Protein AF-A0A976D031-F1 (afdb_monomer)

Nearest PDB structures (foldseek):
  8r7c-assembly2_F  TM=7.670E-01  e=1.505E-28  Homo sapiens
  8r7c-assembly1_B  TM=7.642E-01  e=1.026E-26  Homo sapiens
  8oma-assembly1_B  TM=6.902E-01  e=5.553E-26  Homo sapiens
  8omq-assembly1_B  TM=7.007E-01  e=1.372E-25  Homo sapiens
  8omo-assembly1_B  TM=6.993E-01  e=6.992E-25  Homo sapiens

pLDDT: mean 88.35, std 12.34, range [38.31, 98.56]

Sequence (344 aa):
MALNKGKVIRAGVDPELDEYRSMATDTKAILQDIQEREAKATGIHSLKISFNNVFGYYLEVTHAHKEKVPPTWIRKQTLTNAERYITPELKNFEEKILGAEEKTLALETRLYQALVEELQPFLQSLQTNAAALAQLDVLACFAELAFKNHYAPAEIHTGDALEIVAGRHPVIEKNLGPDKVYIDNDLFLDRDQQQVIILTGPNMSGKSALLRQTALITLMAHMGSFVPATKARIPLTDKIFTRVGANDNLSGGESTFMVEMNETASILNNLSEKSLVILDEIGRGTATFDGISIAWSMVEFLQQSTEKPKTLFATHYHELNALEDKLSGVRNYHITHQESDNKV

Solvent-accessible surface area (backbone atoms only — not comparable to full-atom values): 19354 Å² total; per-residue (Å²): 116,70,74,85,73,52,88,79,70,65,86,85,75,45,70,68,55,47,50,36,50,47,58,62,62,50,43,64,60,52,53,50,51,52,41,54,52,53,20,63,75,48,71,39,86,80,57,42,78,48,76,46,98,87,72,43,58,28,39,47,43,46,62,94,48,55,90,49,58,61,90,78,47,46,77,75,48,80,54,99,66,31,39,32,27,36,40,71,66,50,51,57,50,45,56,51,48,54,54,32,52,53,49,37,53,54,51,50,51,50,52,51,51,50,50,54,60,69,46,53,86,44,47,66,60,52,50,53,50,52,53,53,51,53,50,50,52,53,52,49,50,37,52,51,50,20,65,76,66,62,30,23,72,52,46,77,43,89,63,65,51,34,40,33,36,51,28,43,36,79,66,61,61,71,70,47,56,97,91,52,78,72,82,56,44,71,48,74,31,24,70,71,75,33,16,32,38,42,37,38,54,65,87,93,63,45,67,70,52,56,54,50,24,53,54,49,42,55,51,34,39,76,71,73,32,47,22,48,19,74,40,38,36,41,31,64,62,83,43,79,46,75,44,64,82,69,82,77,79,83,84,72,89,66,57,70,49,58,54,53,51,52,55,49,50,53,49,70,78,64,66,36,66,37,23,39,38,36,40,42,50,67,40,69,75,53,58,68,70,58,12,50,52,50,43,48,52,47,52,52,48,44,66,69,37,91,44,31,37,34,32,43,40,35,39,83,62,70,74,58,59,61,41,41,86,71,36,89,18,36,38,76,46,69,57,83,82,74,72,58,92,97,38,118

Secondary structure (DSSP, 8-state):
-GGGG---SPTTS-HHHHHHHHHHHHHHHHHHHHHHHHHHHHT-TT-EEEEETTTEEEEEEEGGGGGGS-TTSEEEEE-SSEEEEE-HHHHHHHHHHHHHHHHHHHHHHHHHHHHHHHHGGGHHHHHHHHHHHHHHHHHHHHHHHHHHHTPBPEEEESSS-EEEEEE--TTGGGSS-TT-----EEEEE-SSS-SEEEEE--TTSSHHHHHHHHHHHHHHHHTT--BSSSEEEEE--SEEEEE------TTSSS-HHHHHHHHHHHHHHT--TTEEEEEESTTTTS-HHHHHHHHHHHHHHHHHSSS--EEEEE-S-GGGGGGTTTSTTEEEEE-----BTTB-

Mean predicted aligned error: 10.07 Å

Structure (mmCIF, N/CA/C/O backbone):
data_AF-A0A976D031-F1
#
_entry.id   AF-A0A976D031-F1
#
loop_
_atom_site.group_PDB
_atom_site.id
_atom_site.type_symbol
_atom_site.label_atom_id
_atom_site.label_alt_id
_atom_site.label_comp_id
_atom_site.label_asym_id
_atom_site.label_entity_id
_atom_site.label_seq_id
_atom_site.pdbx_PDB_ins_code
_atom_site.Cartn_x
_atom_site.Cartn_y
_atom_site.Cartn_z
_atom_site.occupancy
_atom_site.B_iso_or_equiv
_atom_site.auth_seq_id
_atom_site.auth_comp_id
_atom_site.auth_asym_id
_atom_site.auth_atom_id
_atom_site.pdbx_PDB_model_num
ATOM 1 N N . MET A 1 1 ? 19.545 7.417 -22.770 1.00 45.81 1 MET A N 1
ATOM 2 C CA . MET A 1 1 ? 18.310 7.240 -23.567 1.00 45.81 1 MET A CA 1
ATOM 3 C C . MET A 1 1 ? 18.645 6.425 -24.809 1.00 45.81 1 MET A C 1
ATOM 5 O O . MET A 1 1 ? 19.733 6.611 -25.339 1.00 45.81 1 MET A O 1
ATOM 9 N N . ALA A 1 2 ? 17.783 5.486 -25.212 1.00 51.19 2 ALA A N 1
ATOM 10 C CA . ALA A 1 2 ? 18.072 4.445 -26.212 1.00 51.19 2 ALA A CA 1
ATOM 11 C C . ALA A 1 2 ? 18.566 4.964 -27.583 1.00 51.19 2 ALA A C 1
ATOM 13 O O . ALA A 1 2 ? 19.328 4.269 -28.243 1.00 51.19 2 ALA A O 1
ATOM 14 N N . LEU A 1 3 ? 18.231 6.206 -27.947 1.00 55.75 3 LEU A N 1
ATOM 15 C CA . LEU A 1 3 ? 18.669 6.880 -29.178 1.00 55.75 3 LEU A CA 1
ATOM 16 C C . LEU A 1 3 ? 20.196 6.965 -29.340 1.00 55.75 3 LEU A C 1
ATOM 18 O O . LEU A 1 3 ? 20.704 6.732 -30.429 1.00 55.75 3 LEU A O 1
ATOM 22 N N . ASN A 1 4 ? 20.950 7.189 -28.257 1.00 53.22 4 ASN A N 1
ATOM 23 C CA . ASN A 1 4 ? 22.415 7.317 -28.340 1.00 53.22 4 ASN A CA 1
ATOM 24 C C . ASN A 1 4 ? 23.133 5.986 -28.617 1.00 53.22 4 ASN A C 1
ATOM 26 O O . ASN A 1 4 ? 24.341 5.980 -28.831 1.00 53.22 4 ASN A O 1
ATOM 30 N N . LYS A 1 5 ? 22.419 4.853 -28.552 1.00 58.03 5 LYS A N 1
ATOM 31 C CA . LYS A 1 5 ? 22.968 3.523 -28.853 1.00 58.03 5 LYS A CA 1
ATOM 32 C C . LYS A 1 5 ? 22.607 3.039 -30.268 1.00 58.03 5 LYS A C 1
ATOM 34 O O . LYS A 1 5 ? 23.089 1.976 -30.657 1.00 58.03 5 LYS A O 1
ATOM 39 N N . GLY A 1 6 ? 21.806 3.811 -31.017 1.00 67.06 6 GLY A N 1
ATOM 40 C CA . GLY A 1 6 ? 21.292 3.458 -32.345 1.00 67.06 6 GLY A CA 1
ATOM 41 C C . GLY A 1 6 ? 20.379 2.223 -32.347 1.00 67.06 6 GLY A C 1
ATOM 42 O O . GLY A 1 6 ? 20.158 1.591 -31.312 1.00 67.06 6 GLY A O 1
ATOM 43 N N . LYS A 1 7 ? 19.861 1.859 -33.529 1.00 76.81 7 LYS A N 1
ATOM 44 C CA . LYS A 1 7 ? 19.020 0.658 -33.760 1.00 76.81 7 LYS A CA 1
ATOM 45 C C . LYS A 1 7 ? 17.684 0.664 -33.001 1.00 76.81 7 LYS A C 1
ATOM 47 O O . LYS A 1 7 ? 17.204 -0.378 -32.558 1.00 76.81 7 LYS A O 1
ATOM 52 N N . VAL A 1 8 ? 17.080 1.836 -32.864 1.00 86.25 8 VAL A N 1
ATOM 53 C CA . VAL A 1 8 ? 15.735 2.038 -32.314 1.00 86.25 8 VAL A CA 1
ATOM 54 C C . VAL A 1 8 ? 14.665 1.728 -33.365 1.00 86.25 8 VAL A C 1
ATOM 56 O O . VAL A 1 8 ? 13.650 1.113 -33.047 1.00 86.25 8 VAL A O 1
ATOM 59 N N . ILE A 1 9 ? 14.895 2.116 -34.623 1.00 90.06 9 ILE A N 1
ATOM 60 C CA . ILE A 1 9 ? 13.940 1.917 -35.720 1.00 90.06 9 ILE A CA 1
ATOM 61 C C . ILE A 1 9 ? 14.181 0.561 -36.385 1.00 90.06 9 ILE A C 1
ATOM 63 O O . ILE A 1 9 ? 15.312 0.222 -36.748 1.00 90.06 9 ILE A O 1
ATOM 67 N N . ARG A 1 10 ? 13.118 -0.231 -36.553 1.00 90.88 10 ARG A N 1
ATOM 68 C CA . ARG A 1 10 ? 13.172 -1.553 -37.196 1.00 90.88 10 ARG A CA 1
ATOM 69 C C . ARG A 1 10 ? 13.522 -1.428 -38.688 1.00 90.88 10 ARG A C 1
ATOM 71 O O . ARG A 1 10 ? 13.119 -0.468 -39.331 1.00 90.88 10 ARG A O 1
ATOM 78 N N . ALA A 1 11 ? 14.249 -2.405 -39.236 1.00 90.44 11 ALA A N 1
ATOM 79 C CA . ALA A 1 11 ? 14.498 -2.489 -40.679 1.00 90.44 11 ALA A CA 1
ATOM 80 C C . ALA A 1 11 ? 13.187 -2.628 -41.476 1.00 90.44 11 ALA A C 1
ATOM 82 O O . ALA A 1 11 ? 12.246 -3.279 -41.008 1.00 90.44 11 ALA A O 1
ATOM 83 N N . GLY A 1 12 ? 13.138 -2.036 -42.667 1.00 91.25 12 GLY A N 1
ATOM 84 C CA . GLY A 1 12 ? 11.970 -1.982 -43.548 1.00 91.25 12 GLY A CA 1
ATOM 85 C C . GLY A 1 12 ? 10.985 -0.847 -43.246 1.00 91.25 12 GLY A C 1
ATOM 86 O O . GLY A 1 12 ? 9.963 -0.753 -43.918 1.00 91.25 12 GLY A O 1
ATOM 87 N N . VAL A 1 13 ? 11.257 -0.007 -42.239 1.00 92.00 13 VAL A N 1
ATOM 88 C CA . VAL A 1 13 ? 10.425 1.168 -41.906 1.00 92.00 13 VAL A CA 1
ATOM 89 C C . VAL A 1 13 ? 10.754 2.357 -42.806 1.00 92.00 13 VAL A C 1
ATOM 91 O O . VAL A 1 13 ? 9.849 3.072 -43.223 1.00 92.00 13 VAL A O 1
ATOM 94 N N . ASP A 1 14 ? 12.035 2.558 -43.110 1.00 93.25 14 ASP A N 1
ATOM 95 C CA . ASP A 1 14 ? 12.511 3.648 -43.956 1.00 93.25 14 ASP A CA 1
ATOM 96 C C . ASP A 1 14 ? 13.627 3.122 -44.883 1.00 93.25 14 ASP A C 1
ATOM 98 O O . ASP A 1 14 ? 14.665 2.672 -44.384 1.00 93.25 14 ASP A O 1
ATOM 102 N N . PRO A 1 15 ? 13.425 3.135 -46.216 1.00 92.62 15 PRO A N 1
ATOM 103 C CA . PRO A 1 15 ? 14.402 2.608 -47.169 1.00 92.62 15 PRO A CA 1
ATOM 104 C C . PRO A 1 15 ? 15.750 3.338 -47.155 1.00 92.62 15 PRO A C 1
ATOM 106 O O . PRO A 1 15 ? 16.780 2.711 -47.392 1.00 92.62 15 PRO A O 1
ATOM 109 N N . GLU A 1 16 ? 15.757 4.645 -46.875 1.00 90.00 16 GLU A N 1
ATOM 110 C CA . GLU A 1 16 ? 16.982 5.452 -46.836 1.00 90.00 16 GLU A CA 1
ATOM 111 C C . GLU A 1 16 ? 17.818 5.091 -45.595 1.00 90.00 16 GLU A C 1
ATOM 113 O O . GLU A 1 16 ? 19.038 4.929 -45.670 1.00 90.00 16 GLU A O 1
ATOM 118 N N . LEU A 1 17 ? 17.160 4.871 -44.452 1.00 90.50 17 LEU A N 1
ATOM 119 C CA . LEU A 1 17 ? 17.811 4.382 -43.238 1.00 90.50 17 LEU A CA 1
ATOM 120 C C . LEU A 1 17 ? 18.416 2.987 -43.434 1.00 90.50 17 LEU A C 1
ATOM 122 O O . LEU A 1 17 ? 19.511 2.712 -42.935 1.00 90.50 17 LEU A O 1
ATOM 126 N N . ASP A 1 18 ? 17.713 2.105 -44.142 1.00 89.69 18 ASP A N 1
ATOM 127 C CA . ASP A 1 18 ? 18.203 0.761 -44.440 1.00 89.69 18 ASP A CA 1
ATOM 128 C C . ASP A 1 18 ? 19.428 0.791 -45.367 1.00 89.69 18 ASP A C 1
ATOM 130 O O . ASP A 1 18 ? 20.378 0.040 -45.132 1.00 89.69 18 ASP A O 1
ATOM 134 N N . GLU A 1 19 ? 19.461 1.697 -46.350 1.00 87.19 19 GLU A N 1
ATOM 135 C CA . GLU A 1 19 ? 20.619 1.905 -47.227 1.00 87.19 19 GLU A CA 1
ATOM 136 C C . GLU A 1 19 ? 21.849 2.395 -46.441 1.00 87.19 19 GLU A C 1
ATOM 138 O O . GLU A 1 19 ? 22.940 1.833 -46.561 1.00 87.19 19 GLU A O 1
ATOM 143 N N . TYR A 1 20 ? 21.699 3.393 -45.564 1.00 86.06 20 TYR A N 1
ATOM 144 C CA . TYR A 1 20 ? 22.828 3.843 -44.738 1.00 86.06 20 TYR A CA 1
ATOM 145 C C . TYR A 1 20 ? 23.324 2.746 -43.778 1.00 86.06 20 TYR A C 1
ATOM 147 O O . TYR A 1 20 ? 24.530 2.606 -43.553 1.00 86.06 20 TYR A O 1
ATOM 155 N N . ARG A 1 21 ? 22.421 1.904 -43.258 1.00 84.94 21 ARG A N 1
ATOM 156 C CA . ARG A 1 21 ? 22.781 0.757 -42.406 1.00 84.94 21 ARG A CA 1
ATOM 157 C C . ARG A 1 21 ? 23.476 -0.368 -43.173 1.00 84.94 21 ARG A C 1
ATOM 159 O O . ARG A 1 21 ? 24.364 -1.014 -42.605 1.00 84.94 21 ARG A O 1
ATOM 166 N N . SER A 1 22 ? 23.111 -0.616 -44.432 1.00 83.19 22 SER A N 1
ATOM 167 C CA . SER A 1 22 ? 23.816 -1.600 -45.260 1.00 83.19 22 SER A CA 1
ATOM 168 C C . SER A 1 22 ? 25.243 -1.136 -45.545 1.00 83.19 22 SER A C 1
ATOM 170 O O . SER A 1 22 ? 26.171 -1.915 -45.338 1.00 83.19 22 SER A O 1
ATOM 172 N N . MET A 1 23 ? 25.445 0.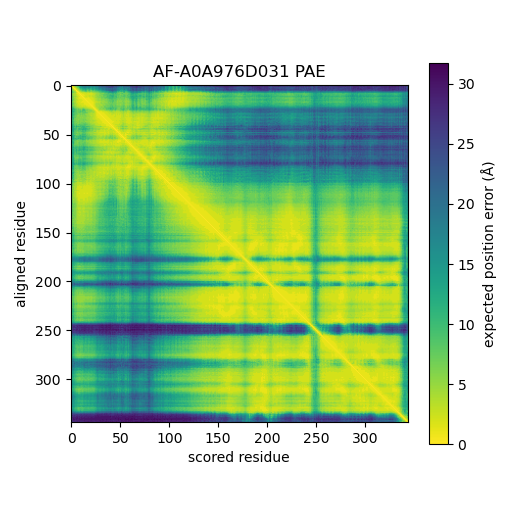155 -45.848 1.00 79.00 23 MET A N 1
ATOM 173 C CA . MET A 1 23 ? 26.789 0.730 -46.020 1.00 79.00 23 MET A CA 1
ATOM 174 C C . MET A 1 23 ? 27.678 0.518 -44.786 1.00 79.00 23 MET A C 1
ATOM 176 O O . MET A 1 23 ? 28.850 0.175 -44.926 1.00 79.00 23 MET A O 1
ATOM 180 N N . ALA A 1 24 ? 27.126 0.663 -43.576 1.00 73.31 24 ALA A N 1
ATOM 181 C CA . ALA A 1 24 ? 27.859 0.411 -42.335 1.00 73.31 24 ALA A CA 1
ATOM 182 C C . ALA A 1 24 ? 28.176 -1.083 -42.107 1.00 73.31 24 ALA A C 1
ATOM 184 O O . ALA A 1 24 ? 29.207 -1.415 -41.522 1.00 73.31 24 ALA A O 1
ATOM 185 N N . THR A 1 25 ? 27.313 -1.989 -42.576 1.00 72.38 25 THR A N 1
ATOM 186 C CA . THR A 1 25 ? 27.486 -3.447 -42.445 1.00 72.38 25 THR A CA 1
ATOM 187 C C . THR A 1 25 ? 28.535 -3.979 -43.427 1.00 72.38 25 THR A C 1
ATOM 189 O O . THR A 1 25 ? 29.375 -4.802 -43.051 1.00 72.38 25 THR A O 1
ATOM 192 N N . ASP A 1 26 ? 28.558 -3.436 -44.646 1.00 75.12 26 ASP A N 1
ATOM 193 C CA . ASP A 1 26 ? 29.537 -3.760 -45.690 1.00 75.12 26 ASP A CA 1
ATOM 194 C C . ASP A 1 26 ? 30.953 -3.267 -45.347 1.00 75.12 26 ASP A C 1
ATOM 196 O O . ASP A 1 26 ? 31.943 -3.753 -45.903 1.00 75.12 26 ASP A O 1
ATOM 200 N N . THR A 1 27 ? 31.080 -2.371 -44.359 1.00 79.06 27 THR A N 1
ATOM 201 C CA . THR A 1 27 ? 32.357 -1.818 -43.896 1.00 79.06 27 THR A CA 1
ATOM 202 C C . THR A 1 27 ? 33.398 -2.886 -43.590 1.00 79.06 27 THR A C 1
ATOM 204 O O . THR A 1 27 ? 34.549 -2.785 -44.008 1.00 79.06 27 THR A O 1
ATOM 207 N N . LYS A 1 28 ? 33.006 -3.943 -42.872 1.00 78.12 28 LYS A N 1
ATOM 208 C CA . LYS A 1 28 ? 33.945 -4.982 -42.436 1.00 78.12 28 LYS A CA 1
ATOM 209 C C . LYS A 1 28 ? 34.503 -5.787 -43.614 1.00 78.12 28 LYS A C 1
ATOM 211 O O . LYS A 1 28 ? 35.684 -6.126 -43.602 1.00 78.12 28 LYS A O 1
ATOM 216 N N . ALA A 1 29 ? 33.668 -6.071 -44.613 1.00 82.88 29 ALA A N 1
ATOM 217 C CA . ALA A 1 29 ? 34.077 -6.799 -45.811 1.00 82.88 29 ALA A CA 1
ATOM 218 C C . ALA A 1 29 ? 35.024 -5.953 -46.673 1.00 82.88 29 ALA A C 1
ATOM 220 O O . ALA A 1 29 ? 36.053 -6.448 -47.127 1.00 82.88 29 ALA A O 1
ATOM 221 N N . ILE A 1 30 ? 34.724 -4.660 -46.821 1.00 83.50 30 ILE A N 1
ATOM 222 C CA . ILE A 1 30 ? 35.552 -3.728 -47.594 1.00 83.50 30 ILE A CA 1
ATOM 223 C C . ILE A 1 30 ? 36.913 -3.506 -46.920 1.00 83.50 30 ILE A C 1
ATOM 225 O O . ILE A 1 30 ? 37.942 -3.544 -47.588 1.00 83.50 30 ILE A O 1
ATOM 229 N N . LEU A 1 31 ? 36.956 -3.337 -45.592 1.00 86.94 31 LEU A N 1
ATOM 230 C CA . LEU A 1 31 ? 38.225 -3.220 -44.863 1.00 86.94 31 LEU A CA 1
ATOM 231 C C . LEU A 1 31 ? 39.085 -4.478 -45.010 1.00 86.94 31 LEU A C 1
ATOM 233 O O . LEU A 1 31 ? 40.298 -4.372 -45.169 1.00 86.94 31 LEU A O 1
ATOM 237 N N . GLN A 1 32 ? 38.472 -5.662 -44.990 1.00 86.81 32 GLN A N 1
ATOM 238 C CA . GLN A 1 32 ? 39.198 -6.910 -45.198 1.00 86.81 32 GLN A CA 1
ATOM 239 C C . GLN A 1 32 ? 39.794 -6.994 -46.613 1.00 86.81 32 GLN A C 1
ATOM 241 O O . GLN A 1 32 ? 40.963 -7.347 -46.753 1.00 86.81 32 GLN A O 1
ATOM 246 N N . ASP A 1 33 ? 39.038 -6.614 -47.645 1.00 88.25 33 ASP A N 1
ATOM 247 C CA . ASP A 1 33 ? 39.530 -6.594 -49.029 1.00 88.25 33 ASP A CA 1
ATOM 248 C C . ASP A 1 33 ? 40.702 -5.609 -49.211 1.00 88.25 33 ASP A C 1
ATOM 250 O O . ASP A 1 33 ? 41.751 -5.968 -49.756 1.00 88.25 33 ASP A O 1
ATOM 254 N N . ILE A 1 34 ? 40.585 -4.398 -48.646 1.00 88.00 34 ILE A N 1
ATOM 255 C CA . ILE A 1 34 ? 41.670 -3.404 -48.639 1.00 88.00 34 ILE A CA 1
ATOM 256 C C . ILE A 1 34 ? 42.909 -3.973 -47.933 1.00 88.00 34 ILE A C 1
ATOM 258 O O . ILE A 1 34 ? 44.018 -3.877 -48.461 1.00 88.00 34 ILE A O 1
ATOM 262 N N . GLN A 1 35 ? 42.738 -4.604 -46.767 1.00 89.81 35 GLN A N 1
ATOM 263 C CA . GLN A 1 35 ? 43.839 -5.213 -46.019 1.00 89.81 35 GLN A CA 1
ATOM 264 C C . GLN A 1 35 ? 44.550 -6.294 -46.842 1.00 89.81 35 GLN A C 1
ATOM 266 O O . GLN A 1 35 ? 45.779 -6.305 -46.906 1.00 89.81 35 GLN A O 1
ATOM 271 N N . GLU A 1 36 ? 43.802 -7.203 -47.470 1.00 90.25 36 GLU A N 1
ATOM 272 C CA . GLU A 1 36 ? 44.364 -8.309 -48.248 1.00 90.25 36 GLU A CA 1
ATOM 273 C C . GLU A 1 36 ? 45.103 -7.821 -49.498 1.00 90.25 36 GLU A C 1
ATOM 275 O O . GLU A 1 36 ? 46.187 -8.323 -49.818 1.00 90.25 36 GLU A O 1
ATOM 280 N N . ARG A 1 37 ? 44.549 -6.827 -50.198 1.00 89.88 37 ARG A N 1
ATOM 281 C CA . ARG A 1 37 ? 45.169 -6.234 -51.386 1.00 89.88 37 ARG A CA 1
ATOM 282 C C . ARG A 1 37 ? 46.459 -5.494 -51.037 1.00 89.88 37 ARG A C 1
ATOM 284 O O . ARG A 1 37 ? 47.479 -5.728 -51.685 1.00 89.88 37 ARG A O 1
ATOM 291 N N . GLU A 1 38 ? 46.446 -4.665 -49.995 1.00 89.62 38 GLU A N 1
ATOM 292 C CA . GLU A 1 38 ? 47.634 -3.923 -49.553 1.00 89.62 38 GLU A CA 1
ATOM 293 C C . GLU A 1 38 ? 48.710 -4.862 -48.976 1.00 89.62 38 GLU A C 1
ATOM 295 O O . GLU A 1 38 ? 49.902 -4.681 -49.236 1.00 89.62 38 GLU A O 1
ATOM 300 N N . ALA A 1 39 ? 48.316 -5.931 -48.271 1.00 90.06 39 ALA A N 1
ATOM 301 C CA . ALA A 1 39 ? 49.241 -6.956 -47.783 1.00 90.06 39 ALA A CA 1
ATOM 302 C C . ALA A 1 39 ? 49.936 -7.705 -48.934 1.00 90.06 39 ALA A C 1
ATOM 304 O O . ALA A 1 39 ? 51.144 -7.951 -48.871 1.00 90.06 39 ALA A O 1
ATOM 305 N N . LYS A 1 40 ? 49.197 -8.039 -50.005 1.00 89.44 40 LYS A N 1
ATOM 306 C CA . LYS A 1 40 ? 49.751 -8.666 -51.218 1.00 89.44 40 LYS A CA 1
ATOM 307 C C . LYS A 1 40 ? 50.674 -7.716 -51.983 1.00 89.44 40 LYS A C 1
ATOM 309 O O . LYS A 1 40 ? 51.749 -8.140 -52.395 1.00 89.44 40 LYS A O 1
ATOM 314 N N . ALA A 1 41 ? 50.284 -6.451 -52.147 1.00 87.88 41 ALA A N 1
ATOM 315 C CA . ALA A 1 41 ? 51.054 -5.460 -52.901 1.00 87.88 41 ALA A CA 1
ATOM 316 C C . ALA A 1 41 ? 52.394 -5.106 -52.234 1.00 87.88 41 ALA A C 1
ATOM 318 O O . ALA A 1 41 ? 53.401 -4.927 -52.915 1.00 87.88 41 ALA A O 1
ATOM 319 N N . THR A 1 42 ? 52.420 -5.035 -50.901 1.00 87.25 42 THR A N 1
ATOM 320 C CA . THR A 1 42 ? 53.617 -4.669 -50.121 1.00 87.25 42 THR A CA 1
ATOM 321 C C . THR A 1 42 ? 54.449 -5.876 -49.671 1.00 87.25 42 THR A C 1
ATOM 323 O O . THR A 1 42 ? 55.586 -5.725 -49.217 1.00 87.25 42 THR A O 1
ATOM 326 N N . GLY A 1 43 ? 53.897 -7.091 -49.768 1.00 85.25 43 GLY A N 1
ATOM 327 C CA . GLY A 1 43 ? 54.506 -8.308 -49.223 1.00 85.25 43 GLY A CA 1
ATOM 328 C C . GLY A 1 43 ? 54.556 -8.325 -47.688 1.00 85.25 43 GLY A C 1
ATOM 329 O O . GLY A 1 43 ? 55.429 -8.977 -47.105 1.00 85.25 43 GLY A O 1
ATOM 330 N N . ILE A 1 44 ? 53.666 -7.575 -47.027 1.00 88.62 44 ILE A N 1
ATOM 331 C CA . ILE A 1 44 ? 53.550 -7.474 -45.567 1.00 88.62 44 ILE A CA 1
ATOM 332 C C . ILE A 1 44 ? 52.337 -8.295 -45.116 1.00 88.62 44 ILE A C 1
ATOM 334 O O . ILE A 1 44 ? 51.233 -7.783 -44.960 1.00 88.62 44 ILE A O 1
ATOM 338 N N . HIS A 1 45 ? 52.532 -9.591 -44.871 1.00 83.81 45 HIS A N 1
ATOM 339 C CA . HIS A 1 45 ? 51.442 -10.492 -44.458 1.00 83.81 45 HIS A CA 1
ATOM 340 C C . HIS A 1 45 ? 50.873 -10.194 -43.059 1.00 83.81 45 HIS A C 1
ATOM 342 O O . HIS A 1 45 ? 49.789 -10.657 -42.723 1.00 83.81 45 HIS A O 1
ATOM 348 N N . SER A 1 46 ? 51.598 -9.433 -42.235 1.00 84.88 46 SER A N 1
ATOM 349 C CA . SER A 1 46 ? 51.204 -9.048 -40.873 1.00 84.88 46 SER A CA 1
ATOM 350 C C . SER A 1 46 ? 50.402 -7.743 -40.801 1.00 84.88 46 SER A C 1
ATOM 352 O O . SER A 1 46 ? 50.097 -7.286 -39.698 1.00 84.88 46 SER A O 1
ATOM 354 N N . LEU A 1 47 ? 50.072 -7.141 -41.948 1.00 88.31 47 LEU A N 1
ATOM 355 C CA . LEU A 1 47 ? 49.375 -5.861 -42.041 1.00 88.31 47 LEU A CA 1
ATOM 356 C C . LEU A 1 47 ? 47.998 -5.936 -41.374 1.00 88.31 47 LEU A C 1
ATOM 358 O O . LEU A 1 47 ? 47.212 -6.840 -41.662 1.00 88.31 47 LEU A O 1
ATOM 362 N N . LYS A 1 48 ? 47.699 -4.973 -40.497 1.00 87.56 48 LYS A N 1
ATOM 363 C CA . LYS A 1 48 ? 46.403 -4.853 -39.817 1.00 87.56 48 LYS A CA 1
ATOM 364 C C . LYS A 1 48 ? 45.825 -3.464 -40.026 1.00 87.56 48 LYS A C 1
ATOM 366 O O . LYS A 1 48 ? 46.536 -2.473 -39.850 1.00 87.56 48 LYS A O 1
ATOM 371 N N . ILE A 1 49 ? 44.533 -3.414 -40.343 1.00 90.12 49 ILE A N 1
ATOM 372 C CA . ILE A 1 49 ? 43.746 -2.186 -40.256 1.00 90.12 49 ILE A CA 1
ATOM 373 C C . ILE A 1 49 ? 43.138 -2.115 -38.858 1.00 90.12 49 ILE A C 1
ATOM 375 O O . ILE A 1 49 ? 42.473 -3.050 -38.414 1.00 90.12 49 ILE A O 1
ATOM 379 N N . SER A 1 50 ? 43.366 -1.000 -38.178 1.00 88.62 50 SER A N 1
ATOM 380 C CA . SER A 1 50 ? 42.825 -0.717 -36.850 1.00 88.62 50 SER A CA 1
ATOM 381 C C . SER A 1 50 ? 42.158 0.657 -36.847 1.00 88.62 50 SER A C 1
ATOM 383 O O . SER A 1 50 ? 42.471 1.502 -37.681 1.00 88.62 50 SER A O 1
ATOM 385 N N . PHE A 1 51 ? 41.254 0.887 -35.896 1.00 86.12 51 PHE A N 1
ATOM 386 C CA . PHE A 1 51 ? 40.559 2.163 -35.715 1.00 86.12 51 PHE A CA 1
ATOM 387 C C . PHE A 1 51 ? 40.973 2.832 -34.400 1.00 86.12 51 PHE A C 1
ATOM 389 O O . PHE A 1 51 ? 41.220 2.154 -33.399 1.00 86.12 51 PHE A O 1
ATOM 396 N N . ASN A 1 52 ? 41.053 4.163 -34.382 1.00 84.62 52 ASN A N 1
ATOM 397 C CA . ASN A 1 52 ? 41.056 4.943 -33.146 1.00 84.62 52 ASN A CA 1
ATOM 398 C C . ASN A 1 52 ? 40.339 6.291 -33.333 1.00 84.62 52 ASN A C 1
ATOM 400 O O . ASN A 1 52 ? 40.190 6.781 -34.446 1.00 84.62 52 ASN A O 1
ATOM 404 N N . ASN A 1 53 ? 39.968 6.928 -32.222 1.00 77.81 53 ASN A N 1
ATOM 405 C CA . ASN A 1 53 ? 39.185 8.170 -32.233 1.00 77.81 53 ASN A CA 1
ATOM 406 C C . ASN A 1 53 ? 39.962 9.424 -32.693 1.00 77.81 53 ASN A C 1
ATOM 408 O O . ASN A 1 53 ? 39.363 10.486 -32.804 1.00 77.81 53 ASN A O 1
ATOM 412 N N . VAL A 1 54 ? 41.285 9.347 -32.890 1.00 79.06 54 VAL A N 1
ATOM 413 C CA . VAL A 1 54 ? 42.137 10.518 -33.198 1.00 79.06 54 VAL A CA 1
ATOM 414 C C . VAL A 1 54 ? 42.517 10.574 -34.680 1.00 79.06 54 VAL A C 1
ATOM 416 O O . VAL A 1 54 ? 42.646 11.654 -35.249 1.00 79.06 54 VAL A O 1
ATOM 419 N N . PHE A 1 55 ? 42.720 9.415 -35.304 1.00 77.12 55 PHE A N 1
ATOM 420 C CA . PHE A 1 55 ? 43.216 9.273 -36.673 1.00 77.12 55 PHE A CA 1
ATOM 421 C C . PHE A 1 55 ? 42.325 8.397 -37.551 1.00 77.12 55 PHE A C 1
ATOM 423 O O . PHE A 1 55 ? 42.686 8.197 -38.706 1.00 77.12 55 PHE A O 1
ATOM 430 N N . GLY A 1 56 ? 41.238 7.843 -37.012 1.00 84.56 56 GLY A N 1
ATOM 431 C CA . GLY A 1 56 ? 40.338 7.009 -37.790 1.00 84.56 56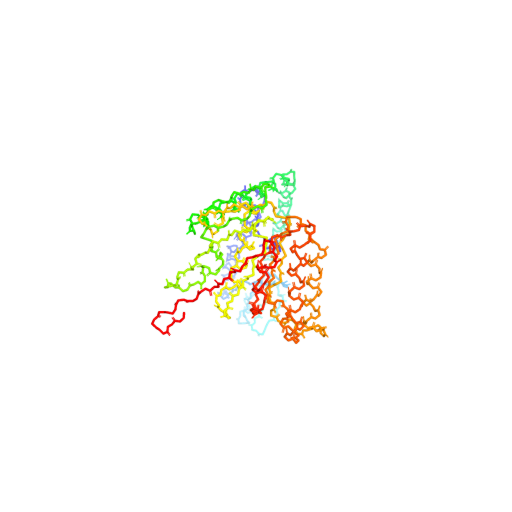 GLY A CA 1
ATOM 432 C C . GLY A 1 56 ? 40.889 5.624 -38.085 1.00 84.56 56 GLY A C 1
ATOM 433 O O . GLY A 1 56 ? 41.539 5.007 -37.232 1.00 84.56 56 GLY A O 1
ATOM 434 N N . TYR A 1 57 ? 40.625 5.136 -39.299 1.00 89.06 57 TYR A N 1
ATOM 435 C CA . TYR A 1 57 ? 41.161 3.869 -39.795 1.00 89.06 57 TYR A CA 1
ATOM 436 C C . TYR A 1 57 ? 42.606 4.042 -40.273 1.00 89.06 57 TYR A C 1
ATOM 438 O O . TYR A 1 57 ? 42.910 4.879 -41.120 1.00 89.06 57 TYR A O 1
ATOM 446 N N . TYR A 1 58 ? 43.513 3.211 -39.764 1.00 91.38 58 TYR A N 1
ATOM 447 C CA . TYR A 1 58 ? 44.930 3.242 -40.120 1.00 91.38 58 TYR A CA 1
ATOM 448 C C . TYR A 1 58 ? 45.498 1.840 -40.327 1.00 91.38 58 TYR A C 1
ATOM 450 O O . TYR A 1 58 ? 45.034 0.860 -39.745 1.00 91.38 58 TYR A O 1
ATOM 458 N N . LEU A 1 59 ? 46.558 1.774 -41.128 1.00 91.19 59 LEU A N 1
ATOM 459 C CA . LEU A 1 59 ? 47.403 0.603 -41.319 1.00 91.19 59 LEU A CA 1
ATOM 460 C C . LEU A 1 59 ? 48.570 0.659 -40.339 1.00 91.19 59 LEU A C 1
ATOM 462 O O . LEU A 1 59 ? 49.303 1.651 -40.296 1.00 91.19 59 LEU A O 1
ATOM 466 N N . GLU A 1 60 ? 48.754 -0.399 -39.558 1.00 91.06 60 GLU A N 1
ATOM 467 C CA . GLU A 1 60 ? 49.895 -0.532 -38.653 1.00 91.06 60 GLU A CA 1
ATOM 468 C C . GLU A 1 60 ? 50.967 -1.436 -39.267 1.00 91.06 60 GLU A C 1
ATOM 470 O O . GLU A 1 60 ? 50.697 -2.581 -39.635 1.00 91.06 60 GLU A O 1
ATOM 475 N N . VAL A 1 61 ? 52.192 -0.914 -39.373 1.00 90.50 61 VAL A N 1
ATOM 476 C CA . VAL A 1 61 ? 53.344 -1.617 -39.951 1.00 90.50 61 VAL A CA 1
ATOM 477 C C . VAL A 1 61 ? 54.472 -1.662 -38.929 1.00 90.50 61 VAL A C 1
ATOM 479 O O . VAL A 1 61 ? 54.861 -0.636 -38.375 1.00 90.50 61 VAL A O 1
ATOM 482 N N . THR A 1 62 ? 55.028 -2.845 -38.675 1.00 90.94 62 THR A N 1
ATOM 483 C CA . THR A 1 62 ? 56.178 -3.001 -37.774 1.00 90.94 62 THR A CA 1
ATOM 484 C C . THR A 1 62 ? 57.441 -2.384 -38.378 1.00 90.94 62 THR A C 1
ATOM 486 O O . THR A 1 62 ? 57.616 -2.374 -39.598 1.00 90.94 62 THR A O 1
ATOM 489 N N . HIS A 1 63 ? 58.376 -1.917 -37.541 1.00 85.75 63 HIS A N 1
ATOM 490 C CA . HIS A 1 63 ? 59.631 -1.308 -38.030 1.00 85.75 63 HIS A CA 1
ATOM 491 C C . HIS A 1 63 ? 60.424 -2.221 -38.981 1.00 85.75 63 HIS A C 1
ATOM 493 O O . HIS A 1 63 ? 61.072 -1.731 -39.900 1.00 85.75 63 HIS A O 1
ATOM 499 N N . ALA A 1 64 ? 60.297 -3.545 -38.830 1.00 84.75 64 ALA A N 1
ATOM 500 C CA . ALA A 1 64 ? 60.913 -4.551 -39.701 1.00 84.75 64 ALA A CA 1
ATOM 501 C C . ALA A 1 64 ? 60.435 -4.509 -41.169 1.00 84.75 64 ALA A C 1
ATOM 503 O O . ALA A 1 64 ? 61.059 -5.109 -42.043 1.00 84.75 64 ALA A O 1
ATOM 504 N N . HIS A 1 65 ? 59.318 -3.838 -41.454 1.00 86.38 65 HIS A N 1
ATOM 505 C CA . HIS A 1 65 ? 58.735 -3.737 -42.794 1.00 86.38 65 HIS A CA 1
ATOM 506 C C . HIS A 1 65 ? 58.636 -2.295 -43.300 1.00 86.38 65 HIS A C 1
ATOM 508 O O . HIS A 1 65 ? 58.048 -2.057 -44.351 1.00 86.38 65 HIS A O 1
ATOM 514 N N . LYS A 1 66 ? 59.248 -1.339 -42.593 1.00 82.69 66 LYS A N 1
ATOM 515 C CA . LYS A 1 66 ? 59.187 0.092 -42.909 1.00 82.69 66 LYS A CA 1
ATOM 516 C C . LYS A 1 66 ? 59.669 0.427 -44.324 1.00 82.69 66 LYS A C 1
ATOM 518 O O . LYS A 1 66 ? 59.062 1.251 -44.995 1.00 82.69 66 LYS A O 1
ATOM 523 N N . GLU A 1 67 ? 60.718 -0.239 -44.802 1.00 84.56 67 GLU A N 1
ATOM 524 C CA . GLU A 1 67 ? 61.266 -0.015 -46.151 1.00 84.56 67 GLU A CA 1
ATOM 525 C C . GLU A 1 67 ? 60.347 -0.519 -47.274 1.00 84.56 67 GLU A C 1
ATOM 527 O O . GLU A 1 67 ? 60.511 -0.130 -48.426 1.00 84.56 67 GLU A O 1
ATOM 532 N N . LYS A 1 68 ? 59.364 -1.366 -46.946 1.00 86.19 68 LYS A N 1
ATOM 533 C CA . LYS A 1 68 ? 58.378 -1.901 -47.895 1.00 86.19 68 LYS A CA 1
ATOM 534 C C . LYS A 1 68 ? 57.128 -1.023 -48.017 1.00 86.19 68 LYS A C 1
ATOM 536 O O . LYS A 1 68 ? 56.236 -1.351 -48.796 1.00 86.19 68 LYS A O 1
ATOM 541 N N . VAL A 1 69 ? 57.034 0.055 -47.235 1.00 87.88 69 VAL A N 1
ATOM 542 C CA . VAL A 1 69 ? 55.874 0.951 -47.234 1.00 87.88 69 VAL A CA 1
ATOM 543 C C . VAL A 1 69 ? 55.891 1.833 -48.490 1.00 87.88 69 VAL A C 1
ATOM 545 O O . VAL A 1 69 ? 56.880 2.530 -48.726 1.00 87.88 69 VAL A O 1
ATOM 548 N N . PRO A 1 70 ? 54.811 1.851 -49.293 1.00 89.06 70 PRO A N 1
ATOM 549 C CA . PRO A 1 70 ? 54.730 2.697 -50.477 1.00 89.06 70 PRO A CA 1
ATOM 550 C C . PRO A 1 70 ? 54.797 4.197 -50.140 1.00 89.06 70 PRO A C 1
ATOM 552 O O . PRO A 1 70 ? 54.218 4.634 -49.144 1.00 89.06 70 PRO A O 1
ATOM 555 N N . PRO A 1 71 ? 55.394 5.034 -51.010 1.00 84.75 71 PRO A N 1
ATOM 556 C CA . PRO A 1 71 ? 55.449 6.486 -50.805 1.00 84.75 71 PRO A CA 1
ATOM 557 C C . PRO A 1 71 ? 54.073 7.169 -50.882 1.00 84.75 71 PRO A C 1
ATOM 559 O O . PRO A 1 71 ? 53.929 8.318 -50.476 1.00 84.75 71 PRO A O 1
ATOM 562 N N . THR A 1 72 ? 53.055 6.478 -51.401 1.00 86.12 72 THR A N 1
ATOM 563 C CA . THR A 1 72 ? 51.665 6.954 -51.467 1.00 86.12 72 THR A CA 1
ATOM 564 C C . THR A 1 72 ? 50.954 6.925 -50.110 1.00 86.12 72 THR A C 1
ATOM 566 O O . THR A 1 72 ? 49.881 7.514 -49.971 1.00 86.12 72 THR A O 1
ATOM 569 N N . TRP A 1 73 ? 51.521 6.249 -49.107 1.00 91.31 73 TRP A N 1
ATOM 570 C CA . TRP A 1 73 ? 50.952 6.151 -47.768 1.00 91.31 73 TRP A CA 1
ATOM 571 C C . TRP A 1 73 ? 51.376 7.343 -46.905 1.00 91.31 73 TRP A C 1
ATOM 573 O O . TRP A 1 73 ? 52.556 7.675 -46.788 1.00 91.31 73 TRP A O 1
ATOM 583 N N . ILE A 1 74 ? 50.412 7.980 -46.242 1.00 89.31 74 ILE A N 1
ATOM 584 C CA . ILE A 1 74 ? 50.664 9.152 -45.399 1.00 89.31 74 ILE A CA 1
ATOM 585 C C . ILE A 1 74 ? 50.906 8.685 -43.965 1.00 89.31 74 ILE A C 1
ATOM 587 O O . ILE A 1 74 ? 49.998 8.176 -43.306 1.00 89.31 74 ILE A O 1
ATOM 591 N N . ARG A 1 75 ? 52.123 8.886 -43.451 1.00 91.88 75 ARG A N 1
ATOM 592 C CA . ARG A 1 75 ? 52.469 8.560 -42.058 1.00 91.88 75 ARG A CA 1
ATOM 593 C C . ARG A 1 75 ? 51.745 9.489 -41.080 1.00 91.88 75 ARG A C 1
ATOM 595 O O . ARG A 1 75 ? 51.791 10.708 -41.239 1.00 91.88 75 ARG A O 1
ATOM 602 N N . LYS A 1 76 ? 51.131 8.922 -40.038 1.00 91.06 76 LYS A N 1
ATOM 603 C CA . LYS A 1 76 ? 50.379 9.669 -39.009 1.00 91.06 76 LYS A CA 1
ATOM 604 C C . LYS A 1 76 ? 51.014 9.636 -37.627 1.00 91.06 76 LYS A C 1
ATOM 606 O O . LYS A 1 76 ? 51.001 10.648 -36.937 1.00 91.06 76 LYS A O 1
ATOM 611 N N . GLN A 1 77 ? 51.578 8.501 -37.224 1.00 90.81 77 GLN A N 1
ATOM 612 C CA . GLN A 1 77 ? 52.151 8.335 -35.888 1.00 90.81 77 GLN A CA 1
ATOM 613 C C . GLN A 1 77 ? 53.287 7.311 -35.909 1.00 90.81 77 GLN A C 1
ATOM 615 O O . GLN A 1 77 ? 53.195 6.291 -36.589 1.00 90.81 77 GLN A O 1
ATOM 620 N N . THR A 1 78 ? 54.333 7.561 -35.124 1.00 89.25 78 THR A N 1
ATOM 621 C CA . THR A 1 78 ? 55.409 6.599 -34.857 1.00 89.25 78 THR A CA 1
ATOM 622 C C . THR A 1 78 ? 55.265 6.078 -33.431 1.00 89.25 78 THR A C 1
ATOM 624 O O . THR A 1 78 ? 55.153 6.861 -32.489 1.00 89.25 78 THR A O 1
ATOM 627 N N . LEU A 1 79 ? 55.241 4.758 -33.282 1.00 88.50 79 LEU A N 1
ATOM 628 C CA . LEU A 1 79 ? 55.231 4.037 -32.013 1.00 88.50 79 LEU A CA 1
ATOM 629 C C . LEU A 1 79 ? 56.604 3.404 -31.764 1.00 88.50 79 LEU A C 1
ATOM 631 O O . LEU A 1 79 ? 57.445 3.314 -32.662 1.00 88.50 79 LEU A O 1
ATOM 635 N N . THR A 1 80 ? 56.808 2.894 -30.550 1.00 86.88 80 THR A N 1
ATOM 636 C CA . THR A 1 80 ? 58.062 2.248 -30.138 1.00 86.88 80 THR A CA 1
ATOM 637 C C . THR A 1 80 ? 58.478 1.114 -31.083 1.00 86.88 80 THR A C 1
ATOM 639 O O . THR A 1 80 ? 59.652 1.010 -31.414 1.00 86.88 80 THR A O 1
ATOM 642 N N . ASN A 1 81 ? 57.518 0.323 -31.591 1.00 88.19 81 ASN A N 1
ATOM 643 C CA . ASN A 1 81 ? 57.786 -0.866 -32.419 1.00 88.19 81 ASN A CA 1
ATOM 644 C C . ASN A 1 81 ? 57.128 -0.844 -33.819 1.00 88.19 81 ASN A C 1
ATOM 646 O O . ASN A 1 81 ? 57.281 -1.801 -34.583 1.00 88.19 81 ASN A O 1
ATOM 650 N N . ALA A 1 82 ? 56.387 0.215 -34.164 1.00 89.56 82 ALA A N 1
ATOM 651 C CA . ALA A 1 82 ? 55.594 0.286 -35.393 1.00 89.56 82 ALA A CA 1
ATOM 652 C C . ALA A 1 82 ? 55.377 1.730 -35.876 1.00 89.56 82 ALA A C 1
ATOM 654 O O . ALA A 1 82 ? 55.519 2.683 -35.113 1.00 89.56 82 ALA A O 1
ATOM 655 N N . GLU A 1 83 ? 54.975 1.894 -37.132 1.00 90.62 83 GLU A N 1
ATOM 656 C CA . GLU A 1 83 ? 54.492 3.153 -37.701 1.00 90.62 83 GLU A CA 1
ATOM 657 C C . GLU A 1 83 ? 53.055 2.980 -38.216 1.00 90.62 83 GLU A C 1
ATOM 659 O O . GLU A 1 83 ? 52.681 1.922 -38.725 1.00 90.62 83 GLU A O 1
ATOM 664 N N . ARG A 1 84 ? 52.236 4.025 -38.048 1.00 92.44 84 ARG A N 1
ATOM 665 C CA . ARG A 1 84 ? 50.840 4.072 -38.502 1.00 92.44 84 ARG A CA 1
ATOM 666 C C . ARG A 1 84 ? 50.712 4.936 -39.745 1.00 92.44 84 ARG A C 1
ATOM 668 O O . ARG A 1 84 ? 51.196 6.075 -39.760 1.00 92.44 84 ARG A O 1
ATOM 675 N N . TYR A 1 85 ? 50.002 4.421 -40.740 1.00 90.75 85 TYR A N 1
ATOM 676 C CA . TYR A 1 85 ? 49.815 5.058 -42.039 1.00 90.75 85 TYR A CA 1
ATOM 677 C C . TYR A 1 85 ? 48.343 5.103 -42.443 1.00 90.75 85 TYR A C 1
ATOM 679 O O . TYR A 1 85 ? 47.552 4.256 -42.038 1.00 90.75 85 TYR A O 1
ATOM 687 N N . ILE A 1 86 ? 47.988 6.083 -43.271 1.00 91.06 86 ILE A N 1
ATOM 688 C CA . ILE A 1 86 ? 46.670 6.199 -43.902 1.00 91.06 86 ILE A CA 1
ATOM 689 C C . ILE A 1 86 ? 46.860 6.263 -45.416 1.00 91.06 86 ILE A C 1
ATOM 691 O O . ILE A 1 86 ? 47.709 7.013 -45.908 1.00 91.06 86 ILE A O 1
ATOM 695 N N . THR A 1 87 ? 46.066 5.488 -46.152 1.00 90.06 87 THR A N 1
ATOM 696 C CA . THR A 1 87 ? 46.003 5.562 -47.617 1.00 90.06 87 THR A CA 1
ATOM 697 C C . THR A 1 87 ? 44.910 6.546 -48.048 1.00 90.06 87 THR A C 1
ATOM 699 O O . THR A 1 87 ? 43.941 6.744 -47.310 1.00 90.06 87 THR A O 1
ATOM 702 N N . PRO A 1 88 ? 45.014 7.167 -49.238 1.00 86.88 88 PRO A N 1
ATOM 703 C CA . PRO A 1 88 ? 43.941 8.010 -49.772 1.00 86.88 88 PRO A CA 1
ATOM 704 C C . PRO A 1 88 ? 42.584 7.292 -49.834 1.00 86.88 88 PRO A C 1
ATOM 706 O O . PRO A 1 88 ? 41.548 7.894 -49.572 1.00 86.88 88 PRO A O 1
ATOM 709 N N . GLU A 1 89 ? 42.596 5.991 -50.125 1.00 87.44 89 GLU A N 1
ATOM 710 C CA . GLU A 1 89 ? 41.401 5.150 -50.165 1.00 87.44 89 GLU A CA 1
ATOM 711 C C . GLU A 1 89 ? 40.780 4.941 -48.781 1.00 87.44 89 GLU A C 1
ATOM 713 O O . GLU A 1 89 ? 39.577 5.139 -48.635 1.00 87.44 89 GLU A O 1
ATOM 718 N N . LEU A 1 90 ? 41.587 4.633 -47.755 1.00 86.50 90 LEU A N 1
ATOM 719 C CA . LEU A 1 90 ? 41.105 4.520 -46.374 1.00 86.50 90 LEU A CA 1
ATOM 720 C C . LEU A 1 90 ? 40.527 5.840 -45.865 1.00 86.50 90 LEU A C 1
ATOM 722 O O . LEU A 1 90 ? 39.506 5.830 -45.188 1.00 86.50 90 LEU A O 1
ATOM 726 N N . LYS A 1 91 ? 41.136 6.970 -46.239 1.00 85.00 91 LYS A N 1
ATOM 727 C CA . LYS A 1 91 ? 40.633 8.296 -45.874 1.00 85.00 91 LYS A CA 1
ATOM 728 C C . LYS A 1 91 ? 39.264 8.585 -46.503 1.00 85.00 91 LYS A C 1
ATOM 730 O O . LYS A 1 91 ? 38.340 8.970 -45.798 1.00 85.00 91 LYS A O 1
ATOM 735 N N . ASN A 1 92 ? 39.120 8.372 -47.813 1.00 84.88 92 ASN A N 1
ATOM 736 C CA . ASN A 1 92 ? 37.842 8.576 -48.508 1.00 84.88 92 ASN A CA 1
ATOM 737 C C . ASN A 1 92 ? 36.748 7.642 -47.968 1.00 84.88 92 ASN A C 1
ATOM 739 O O . ASN A 1 92 ? 35.578 8.012 -47.882 1.00 84.88 92 ASN A O 1
ATOM 743 N N . PHE A 1 93 ? 37.132 6.416 -47.619 1.00 84.38 93 PHE A N 1
ATOM 744 C CA . PHE A 1 93 ? 36.233 5.426 -47.050 1.00 84.38 93 PHE A CA 1
ATOM 745 C C . PHE A 1 93 ? 35.770 5.802 -45.638 1.00 84.38 93 PHE A C 1
ATOM 747 O O . PHE A 1 93 ? 34.582 5.713 -45.342 1.00 84.38 93 PHE A O 1
ATOM 754 N N . GLU A 1 94 ? 36.681 6.289 -44.796 1.00 83.50 94 GLU A N 1
ATOM 755 C CA . GLU A 1 94 ? 36.363 6.820 -43.471 1.00 83.50 94 GLU A CA 1
ATOM 756 C C . GLU A 1 94 ? 35.392 8.005 -43.549 1.00 83.50 94 GLU A C 1
ATOM 758 O O . GLU A 1 94 ? 34.368 7.990 -42.871 1.00 83.50 94 GLU A O 1
ATOM 763 N N . GLU A 1 95 ? 35.657 8.989 -44.416 1.00 83.81 95 GLU A N 1
ATOM 764 C CA . GLU A 1 95 ? 34.762 10.138 -44.625 1.00 83.81 95 GLU A CA 1
ATOM 765 C C . GLU A 1 95 ? 33.353 9.684 -45.058 1.00 83.81 95 GLU A C 1
ATOM 767 O O . GLU A 1 95 ? 32.346 10.219 -44.588 1.00 83.81 95 GLU A O 1
ATOM 772 N N . LYS A 1 96 ? 33.267 8.647 -45.904 1.00 83.12 96 LYS A N 1
ATOM 773 C CA . LYS A 1 96 ? 31.992 8.061 -46.340 1.00 83.12 96 LYS A CA 1
ATOM 774 C C . LYS A 1 96 ? 31.252 7.345 -45.203 1.00 83.12 96 LYS A C 1
ATOM 776 O O . LYS A 1 96 ? 30.036 7.491 -45.107 1.00 83.12 96 LYS A O 1
ATOM 781 N N . ILE A 1 97 ? 31.956 6.588 -44.358 1.00 81.62 97 ILE A N 1
ATOM 782 C CA . ILE A 1 97 ? 31.355 5.872 -43.221 1.00 81.62 97 ILE A CA 1
ATOM 783 C C . ILE A 1 97 ? 30.877 6.845 -42.157 1.00 81.62 97 ILE A C 1
ATOM 785 O O . ILE A 1 97 ? 29.724 6.758 -41.752 1.00 81.62 97 ILE A O 1
ATOM 789 N N . LEU A 1 98 ? 31.727 7.783 -41.734 1.00 79.88 98 LEU A N 1
ATOM 790 C CA . LEU A 1 98 ? 31.362 8.766 -40.714 1.00 79.88 98 LEU A CA 1
ATOM 791 C C . LEU A 1 98 ? 30.154 9.592 -41.171 1.00 79.88 98 LEU A C 1
ATOM 793 O O . LEU A 1 98 ? 29.197 9.756 -40.418 1.00 79.88 98 LEU A O 1
ATOM 797 N N . GLY A 1 99 ? 30.130 10.008 -42.442 1.00 83.56 99 GLY A N 1
ATOM 798 C CA . GLY A 1 99 ? 28.967 10.679 -43.020 1.00 83.56 99 GLY A CA 1
ATOM 799 C C . GLY A 1 99 ? 27.706 9.804 -43.051 1.00 83.56 99 GLY A C 1
ATOM 800 O O . GLY A 1 99 ? 26.606 10.312 -42.840 1.00 83.56 99 GLY A O 1
ATOM 801 N N . ALA A 1 100 ? 27.831 8.495 -43.295 1.00 83.38 100 ALA A N 1
ATOM 802 C CA . ALA A 1 100 ? 26.703 7.563 -43.249 1.00 83.38 100 ALA A CA 1
ATOM 803 C C . ALA A 1 100 ? 26.207 7.314 -41.813 1.00 83.38 100 ALA A C 1
ATOM 805 O O . ALA A 1 100 ? 24.998 7.244 -41.594 1.00 83.38 100 ALA A O 1
ATOM 806 N N . GLU A 1 101 ? 27.101 7.225 -40.826 1.00 83.12 101 GLU A N 1
ATOM 807 C CA . GLU A 1 101 ? 26.756 7.072 -39.407 1.00 83.12 101 GLU A CA 1
ATOM 808 C C . GLU A 1 101 ? 26.036 8.312 -38.860 1.00 83.12 101 GLU A C 1
ATOM 810 O O . GLU A 1 101 ? 24.990 8.182 -38.219 1.00 83.12 101 GLU A O 1
ATOM 815 N N . GLU A 1 102 ? 26.527 9.516 -39.173 1.00 85.38 102 GLU A N 1
ATOM 816 C CA . GLU A 1 102 ? 25.871 10.776 -38.802 1.00 85.38 102 GLU A CA 1
ATOM 817 C C . GLU A 1 102 ? 24.470 10.886 -39.415 1.00 85.38 102 GLU A C 1
ATOM 819 O O . GLU A 1 102 ? 23.502 11.206 -38.718 1.00 85.38 102 GLU A O 1
ATOM 824 N N . LYS A 1 103 ? 24.335 10.559 -40.707 1.00 87.69 103 LYS A N 1
ATOM 825 C CA . LYS A 1 103 ? 23.036 10.535 -41.394 1.00 87.69 103 LYS A CA 1
ATOM 826 C C . LYS A 1 103 ? 22.097 9.482 -40.818 1.00 87.69 103 LYS A C 1
ATOM 828 O O . LYS A 1 103 ? 20.920 9.777 -40.631 1.00 87.69 103 LYS A O 1
ATOM 833 N N . THR A 1 104 ? 22.607 8.294 -40.487 1.00 87.75 104 THR A N 1
ATOM 834 C CA . THR A 1 104 ? 21.835 7.223 -39.838 1.00 87.75 104 THR A CA 1
ATOM 835 C C . THR A 1 104 ? 21.253 7.718 -38.520 1.00 87.75 104 THR A C 1
ATOM 837 O O . THR A 1 104 ? 20.051 7.598 -38.303 1.00 87.75 104 THR A O 1
ATOM 840 N N . LEU A 1 105 ? 22.079 8.317 -37.655 1.00 87.06 105 LEU A N 1
ATOM 841 C CA . LEU A 1 105 ? 21.637 8.818 -36.354 1.00 87.06 105 LEU A CA 1
ATOM 842 C C . LEU A 1 105 ? 20.625 9.965 -36.490 1.00 87.06 105 LEU A C 1
ATOM 844 O O . LEU A 1 105 ? 19.614 9.981 -35.783 1.00 87.06 105 LEU A O 1
ATOM 848 N N . ALA A 1 106 ? 20.876 10.914 -37.395 1.00 89.31 106 ALA A N 1
ATOM 849 C CA . ALA A 1 106 ? 19.978 12.039 -37.641 1.00 89.31 106 ALA A CA 1
ATOM 850 C C . ALA A 1 106 ? 18.615 11.569 -38.172 1.00 89.31 106 ALA A C 1
ATOM 852 O O . ALA A 1 106 ? 17.569 11.995 -37.674 1.00 89.31 106 ALA A O 1
ATOM 853 N N . LEU A 1 107 ? 18.622 10.652 -39.142 1.00 90.75 107 LEU A N 1
ATOM 854 C CA . LEU A 1 107 ? 17.417 10.081 -39.732 1.00 90.75 107 LEU A CA 1
ATOM 855 C C . LEU A 1 107 ? 16.640 9.239 -38.714 1.00 90.75 107 LEU A C 1
ATOM 857 O O . LEU A 1 107 ? 15.433 9.410 -38.571 1.00 90.75 107 LEU A O 1
ATOM 861 N N . GLU A 1 108 ? 17.325 8.397 -37.943 1.00 90.94 108 GLU A N 1
ATOM 862 C CA . GLU A 1 108 ? 16.723 7.580 -36.887 1.00 90.94 108 GLU A CA 1
ATOM 863 C C . GLU A 1 108 ? 16.085 8.439 -35.783 1.00 90.94 108 GLU A C 1
ATOM 865 O O . GLU A 1 108 ? 14.969 8.159 -35.342 1.00 90.94 108 GLU A O 1
ATOM 870 N N . THR A 1 109 ? 16.745 9.533 -35.392 1.00 90.75 109 THR A N 1
ATOM 871 C CA . THR A 1 109 ? 16.200 10.502 -34.430 1.00 90.75 109 THR A CA 1
ATOM 872 C C . THR A 1 109 ? 14.954 11.190 -34.981 1.00 90.75 109 THR A C 1
ATOM 874 O O . THR A 1 109 ? 13.950 11.295 -34.277 1.00 90.75 109 THR A O 1
ATOM 877 N N . ARG A 1 110 ? 14.985 11.616 -36.252 1.00 92.69 110 ARG A N 1
ATOM 878 C CA . ARG A 1 110 ? 13.838 12.240 -36.926 1.00 92.69 110 ARG A CA 1
ATOM 879 C C . ARG A 1 110 ? 12.643 11.290 -36.999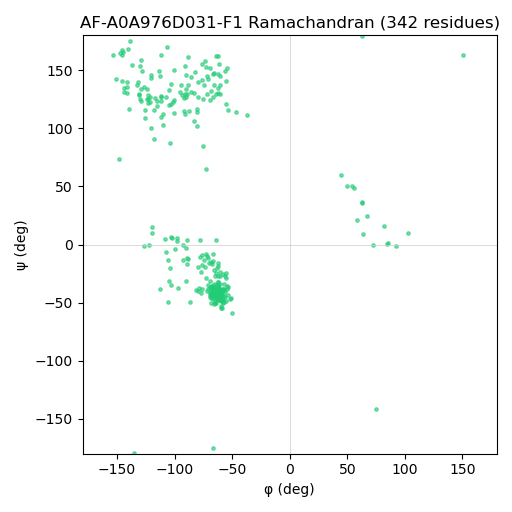 1.00 92.69 110 ARG A C 1
ATOM 881 O O . ARG A 1 110 ? 11.531 11.702 -36.691 1.00 92.69 110 ARG A O 1
ATOM 888 N N . LEU A 1 111 ? 12.868 10.035 -37.383 1.00 93.62 111 LEU A N 1
ATOM 889 C CA . LEU A 1 111 ? 11.820 9.015 -37.477 1.00 93.62 111 LEU A CA 1
ATOM 890 C C . LEU A 1 111 ? 11.218 8.690 -36.106 1.00 93.62 111 LEU A C 1
ATOM 892 O O . LEU A 1 111 ? 10.002 8.594 -35.977 1.00 93.62 111 LEU A O 1
ATOM 896 N N . TYR A 1 112 ? 12.050 8.571 -35.069 1.00 93.38 112 TYR A N 1
ATOM 897 C CA . TYR A 1 112 ? 11.567 8.373 -33.704 1.00 93.38 112 TYR A CA 1
ATOM 898 C C . TYR A 1 112 ? 10.730 9.562 -33.215 1.00 93.38 112 TYR A C 1
ATOM 900 O O . TYR A 1 112 ? 9.665 9.367 -32.635 1.00 93.38 112 TYR A O 1
ATOM 908 N N . GLN A 1 113 ? 11.185 10.791 -33.466 1.00 93.19 113 GLN A N 1
ATOM 909 C CA . GLN A 1 113 ? 10.445 11.993 -33.090 1.00 93.19 113 GLN A CA 1
ATOM 910 C C . GLN A 1 113 ? 9.102 12.081 -33.828 1.00 93.19 113 GLN A C 1
ATOM 912 O O . GLN A 1 113 ? 8.086 12.361 -33.196 1.00 93.19 113 GLN A O 1
ATOM 917 N N . ALA A 1 114 ? 9.081 11.761 -35.125 1.00 94.50 114 ALA A N 1
ATOM 918 C CA . ALA A 1 114 ? 7.851 11.695 -35.908 1.00 94.50 114 ALA A CA 1
ATOM 919 C C . ALA A 1 114 ? 6.866 10.660 -35.338 1.00 94.50 114 ALA A C 1
ATOM 921 O O . ALA A 1 114 ? 5.683 10.956 -35.212 1.00 94.50 114 ALA A O 1
ATOM 922 N N . LEU A 1 115 ? 7.353 9.489 -34.910 1.00 94.19 115 LEU A N 1
ATOM 923 C CA . LEU A 1 115 ? 6.525 8.490 -34.229 1.00 94.19 115 LEU A CA 1
ATOM 924 C C . LEU A 1 115 ? 5.951 9.030 -32.910 1.00 94.19 115 LEU A C 1
ATOM 926 O O . LEU A 1 115 ? 4.776 8.834 -32.620 1.00 94.19 115 LEU A O 1
ATOM 930 N N . VAL A 1 116 ? 6.762 9.709 -32.094 1.00 94.50 116 VAL A N 1
ATOM 931 C CA . VAL A 1 116 ? 6.283 10.308 -30.838 1.00 94.50 116 VAL A CA 1
ATOM 932 C C . VAL A 1 116 ? 5.195 11.346 -31.113 1.00 94.50 116 VAL A C 1
ATOM 934 O O . VAL A 1 116 ? 4.181 11.349 -30.420 1.00 94.50 116 VAL A O 1
ATOM 937 N N . GLU A 1 117 ? 5.381 12.199 -32.120 1.00 96.31 117 GLU A N 1
ATOM 938 C CA . GLU A 1 117 ? 4.393 13.193 -32.553 1.00 96.31 117 GLU A CA 1
ATOM 939 C C . GLU A 1 117 ? 3.108 12.541 -33.074 1.00 96.31 117 GLU A C 1
ATOM 941 O O . GLU A 1 117 ? 2.018 12.965 -32.696 1.00 96.31 117 GLU A O 1
ATOM 946 N N . GLU A 1 118 ? 3.216 11.463 -33.851 1.00 96.06 118 GLU A N 1
ATOM 947 C CA . GLU A 1 118 ? 2.072 10.681 -34.331 1.00 96.06 118 GLU A CA 1
ATOM 948 C C . GLU A 1 118 ? 1.281 10.039 -33.180 1.00 96.06 118 GLU A C 1
ATOM 950 O O . GLU A 1 118 ? 0.058 9.916 -33.253 1.00 96.06 118 GLU A O 1
ATOM 955 N N . LEU A 1 119 ? 1.954 9.676 -32.084 1.00 96.00 119 LEU A N 1
ATOM 956 C CA . LEU A 1 119 ? 1.315 9.115 -30.893 1.00 96.00 119 LEU A CA 1
ATOM 957 C C . LEU A 1 119 ? 0.663 10.173 -29.987 1.00 96.00 119 LEU A C 1
ATOM 959 O O . LEU A 1 119 ? -0.209 9.814 -29.191 1.00 96.00 119 LEU A O 1
ATOM 963 N N . GLN A 1 120 ? 1.029 11.459 -30.086 1.00 96.25 120 GLN A N 1
ATOM 964 C CA . GLN A 1 120 ? 0.505 12.508 -29.196 1.00 96.25 120 GLN A CA 1
ATOM 965 C C . GLN A 1 120 ? -1.030 12.621 -29.194 1.00 96.25 120 GLN A C 1
ATOM 967 O O . GLN A 1 120 ? -1.602 12.675 -28.101 1.00 96.25 120 GLN A O 1
ATOM 972 N N . PRO A 1 121 ? -1.734 12.606 -30.346 1.00 97.56 121 PRO A N 1
ATOM 973 C CA . PRO A 1 121 ? -3.197 12.663 -30.369 1.00 97.56 121 PRO A CA 1
ATOM 974 C C . PRO A 1 121 ? -3.871 11.495 -29.635 1.00 97.56 121 PRO A C 1
ATOM 976 O O . PRO A 1 121 ? -5.000 11.630 -29.169 1.00 97.56 121 PRO A O 1
ATOM 979 N N . PHE A 1 122 ? -3.180 10.358 -29.495 1.00 97.50 122 PHE A N 1
ATOM 980 C CA . PHE A 1 122 ? -3.691 9.154 -28.835 1.00 97.50 122 PHE A CA 1
ATOM 981 C C . PHE A 1 122 ? -3.339 9.071 -27.348 1.00 97.50 122 PHE A C 1
ATOM 983 O O . PHE A 1 122 ? -3.734 8.109 -26.687 1.00 97.50 122 PHE A O 1
ATOM 990 N N . LEU A 1 123 ? -2.625 10.058 -26.794 1.00 96.00 123 LEU A N 1
ATOM 991 C CA . LEU A 1 123 ? -2.160 10.029 -25.405 1.00 96.00 123 LEU A CA 1
ATOM 992 C C . LEU A 1 123 ? -3.304 9.778 -24.414 1.00 96.00 123 LEU A C 1
ATOM 994 O O . LEU A 1 123 ? -3.172 8.943 -23.520 1.00 96.00 123 LEU A O 1
ATOM 998 N N . GLN A 1 124 ? -4.443 10.446 -24.609 1.00 97.56 124 GLN A N 1
ATOM 999 C CA . GLN A 1 124 ? -5.606 10.269 -23.742 1.00 97.56 124 GLN A CA 1
ATOM 1000 C C . GLN A 1 124 ? -6.144 8.833 -23.801 1.00 97.56 124 GLN A C 1
ATOM 1002 O O . GLN A 1 124 ? -6.413 8.231 -22.764 1.00 97.56 124 GLN A O 1
ATOM 1007 N N . SER A 1 125 ? -6.251 8.253 -25.000 1.00 97.75 125 SER A N 1
ATOM 1008 C CA . SER A 1 125 ? -6.690 6.866 -25.184 1.00 97.75 125 SER A CA 1
ATOM 1009 C C . SER A 1 125 ? -5.709 5.870 -24.566 1.00 97.75 125 SER A C 1
ATOM 1011 O O . SER A 1 125 ? -6.137 4.912 -23.927 1.00 97.75 125 SER A O 1
ATOM 1013 N N . LEU A 1 126 ? -4.400 6.107 -24.695 1.00 97.19 126 LEU A N 1
ATOM 1014 C CA . LEU A 1 126 ? -3.371 5.277 -24.066 1.00 97.19 126 LEU A CA 1
ATOM 1015 C C . LEU A 1 126 ? -3.478 5.307 -22.536 1.00 97.19 126 LEU A C 1
ATOM 1017 O O . LEU A 1 126 ? -3.427 4.253 -21.906 1.00 97.19 126 LEU A O 1
ATOM 1021 N N . GLN A 1 127 ? -3.682 6.483 -21.937 1.00 97.69 127 GLN A N 1
ATOM 1022 C CA . GLN A 1 127 ? -3.870 6.620 -20.489 1.00 97.69 127 GLN A CA 1
ATOM 1023 C C . GLN A 1 127 ? -5.156 5.944 -20.005 1.00 97.69 127 GLN A C 1
ATOM 1025 O O . GLN A 1 127 ? -5.132 5.238 -18.999 1.00 97.69 127 GLN A O 1
ATOM 1030 N N . THR A 1 128 ? -6.264 6.107 -20.733 1.00 98.12 128 THR A N 1
ATOM 1031 C CA . THR A 1 128 ? -7.527 5.425 -20.420 1.00 98.12 128 THR A CA 1
ATOM 1032 C C . THR A 1 128 ? -7.367 3.905 -20.481 1.00 98.12 128 THR A C 1
ATOM 1034 O O . THR A 1 128 ? -7.790 3.213 -19.556 1.00 98.12 128 THR A O 1
ATOM 1037 N N . ASN A 1 129 ? -6.700 3.382 -21.513 1.00 98.19 129 ASN A N 1
ATOM 1038 C CA . ASN A 1 129 ? -6.434 1.949 -21.638 1.00 98.19 129 ASN A CA 1
ATOM 1039 C C . ASN A 1 129 ? -5.529 1.441 -20.509 1.00 98.19 129 ASN A C 1
ATOM 1041 O O . ASN A 1 129 ? -5.803 0.392 -19.933 1.00 98.19 129 ASN A O 1
ATOM 1045 N N . ALA A 1 130 ? -4.480 2.189 -20.157 1.00 98.31 130 ALA A N 1
ATOM 1046 C CA . ALA A 1 130 ? -3.591 1.833 -19.055 1.00 98.31 130 ALA A CA 1
ATOM 1047 C C . ALA A 1 130 ? -4.333 1.790 -17.709 1.00 98.31 130 ALA A C 1
ATOM 1049 O O . ALA A 1 130 ? -4.159 0.840 -16.951 1.00 98.31 130 ALA A O 1
ATOM 1050 N N . ALA A 1 131 ? -5.200 2.769 -17.432 1.00 98.25 131 ALA A N 1
ATOM 1051 C CA . ALA A 1 131 ? -6.013 2.793 -16.217 1.00 98.25 131 ALA A CA 1
ATOM 1052 C C . ALA A 1 131 ? -7.005 1.619 -16.160 1.00 98.25 131 ALA A C 1
ATOM 1054 O O . ALA A 1 131 ? -7.138 0.977 -15.120 1.00 98.25 131 ALA A O 1
ATOM 1055 N N . ALA A 1 132 ? -7.654 1.297 -17.283 1.00 98.31 132 ALA A N 1
ATOM 1056 C CA . ALA A 1 132 ? -8.563 0.157 -17.373 1.00 98.31 132 ALA A CA 1
ATOM 1057 C C . ALA A 1 132 ? -7.836 -1.182 -17.156 1.00 98.31 132 ALA A C 1
ATOM 1059 O O . ALA A 1 132 ? -8.326 -2.036 -16.419 1.00 98.31 132 ALA A O 1
ATOM 1060 N N . LEU A 1 133 ? -6.648 -1.353 -17.748 1.00 98.56 133 LEU A N 1
ATOM 1061 C CA . LEU A 1 133 ? -5.811 -2.539 -17.537 1.00 98.56 133 LEU A CA 1
ATOM 1062 C C . LEU A 1 133 ? -5.331 -2.647 -16.087 1.00 98.56 133 LEU A C 1
ATOM 1064 O O . LEU A 1 133 ? -5.379 -3.734 -15.522 1.00 98.56 133 LEU A O 1
ATOM 1068 N N . ALA A 1 134 ? -4.926 -1.536 -15.468 1.00 98.44 134 ALA A N 1
ATOM 1069 C CA . ALA A 1 134 ? -4.530 -1.518 -14.062 1.00 98.44 134 ALA A CA 1
ATOM 1070 C C . ALA A 1 134 ? -5.693 -1.910 -13.136 1.00 98.44 134 ALA A C 1
ATOM 1072 O O . ALA A 1 134 ? -5.508 -2.690 -12.205 1.00 98.44 134 ALA A O 1
ATOM 1073 N N . GLN A 1 135 ? -6.906 -1.419 -13.406 1.00 97.88 135 GLN A N 1
ATOM 1074 C CA . GLN A 1 135 ? -8.090 -1.811 -12.643 1.00 97.88 135 GLN A CA 1
ATOM 1075 C C . GLN A 1 135 ? -8.409 -3.302 -12.821 1.00 97.88 135 GLN A C 1
ATOM 1077 O O . GLN A 1 135 ? -8.709 -3.981 -11.840 1.00 97.88 135 GLN A O 1
ATOM 1082 N N . LEU A 1 136 ? -8.323 -3.819 -14.051 1.00 98.31 136 LEU A N 1
ATOM 1083 C CA . LEU A 1 136 ? -8.532 -5.238 -14.335 1.00 98.31 136 LEU A CA 1
ATOM 1084 C C . LEU A 1 136 ? -7.517 -6.119 -13.595 1.00 98.31 136 LEU A C 1
ATOM 1086 O O . LEU A 1 136 ? -7.914 -7.126 -13.017 1.00 98.31 136 LEU A O 1
ATOM 1090 N N . ASP A 1 137 ? -6.243 -5.725 -13.580 1.00 98.50 137 ASP A N 1
ATOM 1091 C CA . ASP A 1 137 ? -5.166 -6.438 -12.885 1.00 98.50 137 ASP A CA 1
ATOM 1092 C C . ASP A 1 137 ? -5.425 -6.519 -11.370 1.00 98.50 137 ASP A C 1
ATOM 1094 O O . ASP A 1 137 ? -5.421 -7.602 -10.784 1.00 98.50 137 ASP A O 1
ATOM 1098 N N . VAL A 1 138 ? -5.783 -5.393 -10.739 1.00 98.06 138 VAL A N 1
ATOM 1099 C CA . VAL A 1 138 ? -6.120 -5.356 -9.304 1.00 98.06 138 VAL A CA 1
ATOM 1100 C C . VAL A 1 138 ? -7.337 -6.230 -8.984 1.00 98.06 138 VAL A C 1
ATOM 1102 O O . VAL A 1 138 ? -7.300 -7.007 -8.029 1.00 98.06 138 VAL A O 1
ATOM 1105 N N . LEU A 1 139 ? -8.408 -6.145 -9.780 1.00 97.56 139 LEU A N 1
ATOM 1106 C CA . LEU A 1 139 ? -9.620 -6.944 -9.563 1.00 97.56 139 LEU A CA 1
ATOM 1107 C C . LEU A 1 139 ? -9.373 -8.444 -9.781 1.00 97.56 139 LEU A C 1
ATOM 1109 O O . LEU A 1 139 ? -9.880 -9.265 -9.014 1.00 97.56 139 LEU A O 1
ATOM 1113 N N . ALA A 1 140 ? -8.573 -8.809 -10.787 1.00 98.00 140 ALA A N 1
ATOM 1114 C CA . ALA A 1 140 ? -8.168 -10.191 -11.025 1.00 98.00 140 ALA A CA 1
ATOM 1115 C C . ALA A 1 140 ? -7.325 -10.730 -9.859 1.00 98.00 140 ALA A C 1
ATOM 1117 O O . ALA A 1 140 ? -7.583 -11.834 -9.379 1.00 98.00 140 ALA A O 1
ATOM 1118 N N . CYS A 1 141 ? -6.394 -9.925 -9.341 1.00 97.75 141 CYS A N 1
ATOM 1119 C CA . CYS A 1 141 ? -5.594 -10.258 -8.165 1.00 97.75 141 CYS A CA 1
ATOM 1120 C C . CYS A 1 141 ? -6.468 -10.466 -6.914 1.00 97.75 141 CYS A C 1
ATOM 1122 O O . CYS A 1 141 ? -6.284 -11.444 -6.188 1.00 97.75 141 CYS A O 1
ATOM 1124 N N . PHE A 1 142 ? -7.473 -9.612 -6.679 1.00 97.69 142 PHE A N 1
ATOM 1125 C CA . PHE A 1 142 ? -8.433 -9.813 -5.585 1.00 97.69 142 PHE A CA 1
ATOM 1126 C C . PHE A 1 142 ? -9.199 -11.133 -5.724 1.00 97.69 142 PHE A C 1
ATOM 1128 O O . PHE A 1 142 ? -9.329 -11.859 -4.738 1.00 97.69 142 PHE A O 1
ATOM 1135 N N . ALA A 1 143 ? -9.663 -11.475 -6.928 1.00 97.38 143 ALA A N 1
ATOM 1136 C CA . ALA A 1 143 ? -10.367 -12.731 -7.179 1.00 97.38 143 ALA A CA 1
ATOM 1137 C C . ALA A 1 143 ? -9.461 -13.962 -6.984 1.00 97.38 143 ALA A C 1
ATOM 1139 O O . ALA A 1 143 ? -9.872 -14.937 -6.351 1.00 97.38 143 ALA A O 1
ATOM 1140 N N . GLU A 1 144 ? -8.219 -13.913 -7.475 1.00 97.81 144 GLU A N 1
ATOM 1141 C CA . GLU A 1 144 ? -7.241 -14.990 -7.292 1.00 97.81 144 GLU A CA 1
ATOM 1142 C C . GLU A 1 144 ? -6.917 -15.202 -5.808 1.00 97.81 144 GLU A C 1
ATOM 1144 O O . GLU A 1 144 ? -6.964 -16.333 -5.315 1.00 97.81 144 GLU A O 1
ATOM 1149 N N . LEU A 1 145 ? -6.642 -14.118 -5.074 1.00 95.69 145 LEU A N 1
ATOM 1150 C CA . LEU A 1 145 ? -6.393 -14.171 -3.634 1.00 95.69 145 LEU A CA 1
ATOM 1151 C C . LEU A 1 145 ? -7.601 -14.724 -2.880 1.00 95.69 145 LEU A C 1
ATOM 1153 O O . LEU A 1 145 ? -7.422 -15.541 -1.975 1.00 95.69 145 LEU A O 1
ATOM 1157 N N . ALA A 1 146 ? -8.813 -14.325 -3.268 1.00 96.88 146 ALA A N 1
ATOM 1158 C CA . ALA A 1 146 ? -10.029 -14.807 -2.636 1.00 96.88 146 ALA A CA 1
ATOM 1159 C C . ALA A 1 146 ? -10.206 -16.315 -2.803 1.00 96.88 146 ALA A C 1
ATOM 1161 O O . ALA A 1 146 ? -10.465 -17.018 -1.826 1.00 96.88 146 ALA A O 1
ATOM 1162 N N . PHE A 1 147 ? -9.990 -16.820 -4.018 1.00 97.00 147 PHE A N 1
ATOM 1163 C CA . PHE A 1 147 ? -10.073 -18.246 -4.303 1.00 97.00 147 PHE A CA 1
ATOM 1164 C C . PHE A 1 147 ? -8.987 -19.037 -3.564 1.00 97.00 147 PHE A C 1
ATOM 1166 O O . PHE A 1 147 ? -9.283 -20.017 -2.883 1.00 97.00 147 PHE A O 1
ATOM 1173 N N . LYS A 1 148 ? -7.731 -18.585 -3.649 1.00 95.88 148 LYS A N 1
ATOM 1174 C CA . LYS A 1 148 ? -6.573 -19.270 -3.060 1.00 95.88 148 LYS A CA 1
ATOM 1175 C C . LYS A 1 148 ? -6.604 -19.305 -1.531 1.00 95.88 148 LYS A C 1
ATOM 1177 O O . LYS A 1 148 ? -6.112 -20.258 -0.934 1.00 95.88 148 LYS A O 1
ATOM 1182 N N . ASN A 1 149 ? -7.132 -18.258 -0.897 1.00 94.50 149 ASN A N 1
ATOM 1183 C CA . ASN A 1 149 ? -7.086 -18.083 0.557 1.00 94.50 149 ASN A CA 1
ATOM 1184 C C . ASN A 1 149 ? -8.446 -18.286 1.243 1.00 94.50 149 ASN A C 1
ATOM 1186 O O . ASN A 1 149 ? -8.554 -18.077 2.457 1.00 94.50 149 ASN A O 1
ATOM 1190 N N . HIS A 1 150 ? -9.463 -18.691 0.478 1.00 95.81 150 HIS A N 1
ATOM 1191 C CA . HIS A 1 150 ? -10.840 -18.857 0.938 1.00 95.81 150 HIS A CA 1
ATOM 1192 C C . HIS A 1 150 ? -11.383 -17.583 1.598 1.00 95.81 150 HIS A C 1
ATOM 1194 O O . HIS A 1 150 ? -11.841 -17.616 2.738 1.00 95.81 150 HIS A O 1
ATOM 1200 N N . TYR A 1 151 ? -11.251 -16.439 0.925 1.00 97.75 151 TYR A N 1
ATOM 1201 C CA . TYR A 1 151 ? -11.833 -15.185 1.406 1.00 97.75 151 TYR A CA 1
ATOM 1202 C C . TYR A 1 151 ? -13.285 -15.071 0.951 1.00 97.75 151 TYR A C 1
ATOM 1204 O O . TYR A 1 151 ? -13.634 -15.484 -0.156 1.00 97.75 151 TYR A O 1
ATOM 1212 N N . ALA A 1 152 ? -14.122 -14.491 1.804 1.00 97.38 152 ALA A N 1
ATOM 1213 C CA . ALA A 1 152 ? -15.540 -14.293 1.539 1.00 97.38 152 ALA A CA 1
ATOM 1214 C C . ALA A 1 152 ? -15.824 -12.847 1.100 1.00 97.38 152 ALA A C 1
ATOM 1216 O O . ALA A 1 152 ? -15.109 -11.924 1.505 1.00 97.38 152 ALA A O 1
ATOM 1217 N N . PRO A 1 153 ? -16.857 -12.614 0.272 1.00 97.31 153 PRO A N 1
ATOM 1218 C CA . PRO A 1 153 ? -17.312 -11.261 -0.010 1.00 97.31 153 PRO A CA 1
ATOM 1219 C C . PRO A 1 153 ? -17.886 -10.639 1.271 1.00 97.31 153 PRO A C 1
ATOM 1221 O O . PRO A 1 153 ? -18.621 -11.297 2.008 1.00 97.31 153 PRO A O 1
ATOM 1224 N N . ALA A 1 154 ? -17.555 -9.376 1.533 1.00 97.31 154 ALA A N 1
ATOM 1225 C CA . ALA A 1 154 ? -18.114 -8.630 2.657 1.00 97.31 154 ALA A CA 1
ATOM 1226 C C . ALA A 1 154 ? -19.423 -7.927 2.258 1.00 97.31 154 ALA A C 1
ATOM 1228 O O . ALA A 1 154 ? -19.509 -7.314 1.193 1.00 97.31 154 ALA A O 1
ATOM 1229 N N . GLU A 1 155 ? -20.432 -7.969 3.128 1.00 98.12 155 GLU A N 1
ATOM 1230 C CA . GLU A 1 155 ? -21.649 -7.163 2.998 1.00 98.12 155 GLU A CA 1
ATOM 1231 C C . GLU A 1 155 ? -21.389 -5.762 3.570 1.00 98.12 155 GLU A C 1
ATOM 1233 O O . GLU A 1 155 ? -21.314 -5.597 4.787 1.00 98.12 155 GLU A O 1
ATOM 1238 N N . ILE A 1 156 ? -21.259 -4.748 2.707 1.00 98.00 156 ILE A N 1
ATOM 1239 C CA . ILE A 1 156 ? -21.202 -3.343 3.138 1.00 98.00 156 ILE A CA 1
ATOM 1240 C C . ILE A 1 156 ? -22.623 -2.805 3.343 1.00 98.00 156 ILE A C 1
ATOM 1242 O O . ILE A 1 156 ? -23.454 -2.908 2.440 1.00 98.00 156 ILE A O 1
ATOM 1246 N N . HIS A 1 157 ? -22.901 -2.171 4.486 1.00 97.94 157 HIS A N 1
ATOM 1247 C CA . HIS A 1 157 ? -24.222 -1.592 4.769 1.00 97.94 157 HIS A CA 1
ATOM 1248 C C . HIS A 1 157 ? -24.180 -0.242 5.495 1.00 97.94 157 HIS A C 1
ATOM 1250 O O . HIS A 1 157 ? -23.163 0.192 6.028 1.00 97.94 157 HIS A O 1
ATOM 1256 N N . THR A 1 158 ? -25.336 0.425 5.548 1.00 96.56 158 THR A N 1
ATOM 1257 C CA . THR A 1 158 ? -25.505 1.758 6.154 1.00 96.56 158 THR A CA 1
ATOM 1258 C C . THR A 1 158 ? -25.855 1.745 7.642 1.00 96.56 158 THR A C 1
ATOM 1260 O O . THR A 1 158 ? -25.831 2.806 8.259 1.00 96.56 158 THR A O 1
ATOM 1263 N N . GLY A 1 159 ? -26.209 0.585 8.211 1.00 95.75 159 GLY A N 1
ATOM 1264 C CA . GLY A 1 159 ? -26.322 0.400 9.667 1.00 95.75 159 GLY A CA 1
ATOM 1265 C C . GLY A 1 159 ? -24.972 0.509 10.388 1.00 95.75 159 GLY A C 1
ATOM 1266 O O . GLY A 1 159 ? -23.953 0.784 9.759 1.00 95.75 159 GLY A O 1
ATOM 1267 N N . ASP A 1 160 ? -24.952 0.255 11.693 1.00 95.25 160 ASP A N 1
ATOM 12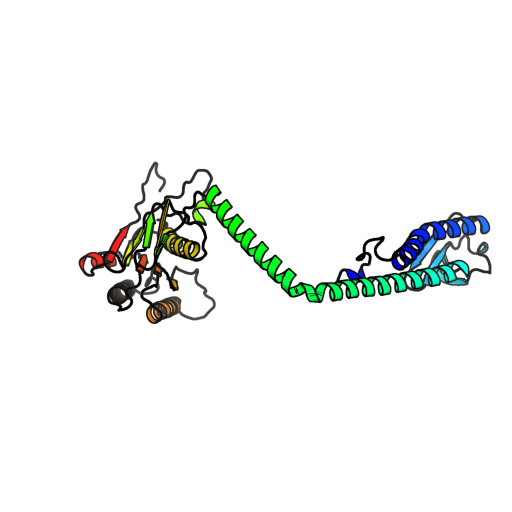68 C CA . ASP A 1 160 ? -23.772 0.431 12.549 1.00 95.25 160 ASP A CA 1
ATOM 1269 C C . ASP A 1 160 ? -23.056 -0.869 12.939 1.00 95.25 160 ASP A C 1
ATOM 1271 O O . ASP A 1 160 ? -21.880 -0.799 13.296 1.00 95.25 160 ASP A O 1
ATOM 1275 N N . ALA A 1 161 ? -23.735 -2.013 12.850 1.00 97.31 161 ALA A N 1
ATOM 1276 C CA . ALA A 1 161 ? -23.217 -3.311 13.255 1.00 97.31 161 ALA A CA 1
ATOM 1277 C C . ALA A 1 161 ? -22.008 -3.743 12.414 1.00 97.31 161 ALA A C 1
ATOM 1279 O O . ALA A 1 161 ? -22.057 -3.741 11.192 1.00 97.31 161 ALA A O 1
ATOM 1280 N N . LEU A 1 162 ? -20.933 -4.141 13.080 1.00 98.31 162 LEU A N 1
ATOM 1281 C CA . LEU A 1 162 ? -19.744 -4.774 12.534 1.00 98.31 162 LEU A CA 1
ATOM 1282 C C . LEU A 1 162 ? -19.741 -6.227 13.001 1.00 98.31 162 LEU A C 1
ATOM 1284 O O . LEU A 1 162 ? -19.572 -6.491 14.185 1.00 98.31 162 LEU A O 1
ATOM 1288 N N . GLU A 1 163 ? -19.924 -7.157 12.073 1.00 98.38 163 GLU A N 1
ATOM 1289 C CA . GLU A 1 163 ? -19.964 -8.595 12.334 1.00 98.38 163 GLU A CA 1
ATOM 1290 C C . GLU A 1 163 ? -18.909 -9.289 11.467 1.00 98.38 163 GLU A C 1
ATOM 1292 O O . GLU A 1 163 ? -18.882 -9.141 10.244 1.00 98.38 163 GLU A O 1
ATOM 1297 N N . ILE A 1 164 ? -18.032 -10.059 12.099 1.00 98.50 164 ILE A N 1
ATOM 1298 C CA . ILE A 1 164 ? -17.006 -10.870 11.448 1.00 98.50 164 ILE A CA 1
ATOM 1299 C C . ILE A 1 164 ? -17.129 -12.275 12.030 1.00 98.50 164 ILE A C 1
ATOM 1301 O O . ILE A 1 164 ? -17.036 -12.440 13.239 1.00 98.50 164 ILE A O 1
ATOM 1305 N N . VAL A 1 165 ? -17.326 -13.276 11.176 1.00 98.25 165 VAL A N 1
ATOM 1306 C CA . VAL A 1 165 ? -17.418 -14.688 11.568 1.00 98.25 165 VAL A CA 1
ATOM 1307 C C . VAL A 1 165 ? -16.200 -15.432 11.045 1.00 98.25 165 VAL A C 1
ATOM 1309 O O . VAL A 1 165 ? -15.917 -15.384 9.841 1.00 98.25 165 VAL A O 1
ATOM 1312 N N . ALA A 1 166 ? -15.500 -16.134 11.935 1.00 96.88 166 ALA A N 1
ATOM 1313 C CA . ALA A 1 166 ? -14.256 -16.842 11.665 1.00 96.88 166 ALA A CA 1
ATOM 1314 C C . ALA A 1 166 ? -13.236 -15.947 10.932 1.00 96.88 166 ALA A C 1
ATOM 1316 O O . ALA A 1 166 ? -12.689 -16.299 9.883 1.00 96.88 166 ALA A O 1
ATOM 1317 N N . GLY A 1 167 ? -13.012 -14.744 11.469 1.00 97.50 167 GLY A N 1
ATOM 1318 C CA . GLY A 1 167 ? -12.044 -13.792 10.939 1.00 97.50 167 GLY A CA 1
ATOM 1319 C C . GLY A 1 167 ? -10.603 -14.243 11.175 1.00 97.50 167 GLY A C 1
ATOM 1320 O O . GLY A 1 167 ? -10.269 -14.759 12.243 1.00 97.50 167 GLY A O 1
ATOM 1321 N N . ARG A 1 168 ? -9.733 -13.985 10.196 1.00 96.69 168 ARG A N 1
ATOM 1322 C CA . ARG A 1 168 ? -8.301 -14.307 10.205 1.00 96.69 168 ARG A CA 1
ATOM 1323 C C . ARG A 1 168 ? -7.465 -13.080 9.866 1.00 96.69 168 ARG A C 1
ATOM 1325 O O . ARG A 1 168 ? -7.882 -12.219 9.093 1.00 96.69 168 ARG A O 1
ATOM 1332 N N . HIS A 1 169 ? -6.253 -12.992 10.405 1.00 96.69 169 HIS A N 1
ATOM 1333 C CA . HIS A 1 169 ? -5.345 -11.897 10.075 1.00 96.69 169 HIS A CA 1
ATOM 1334 C C . HIS A 1 169 ? -4.647 -12.182 8.729 1.00 96.69 169 HIS A C 1
ATOM 1336 O O . HIS A 1 169 ? -3.814 -13.090 8.676 1.00 96.69 169 HIS A O 1
ATOM 1342 N N . PRO A 1 170 ? -4.848 -11.364 7.673 1.00 95.12 170 PRO A N 1
ATOM 1343 C CA . PRO A 1 170 ? -4.445 -11.705 6.297 1.00 95.12 170 PRO A CA 1
ATOM 1344 C C . PRO A 1 170 ? -2.926 -11.837 6.098 1.00 95.12 170 PRO A C 1
ATOM 1346 O O . PRO A 1 170 ? -2.464 -12.570 5.230 1.00 95.12 170 PRO A O 1
ATOM 1349 N N . VAL A 1 171 ? -2.125 -11.136 6.910 1.00 94.50 171 VAL A N 1
ATOM 1350 C CA . VAL A 1 171 ? -0.653 -11.252 6.893 1.00 94.50 171 VAL A CA 1
ATOM 1351 C C . VAL A 1 171 ? -0.140 -12.393 7.778 1.00 94.50 171 VAL A C 1
ATOM 1353 O O . VAL A 1 171 ? 0.674 -13.195 7.330 1.00 94.50 171 VAL A O 1
ATOM 1356 N N . ILE A 1 172 ? -0.587 -12.477 9.038 1.00 92.62 172 ILE A N 1
ATOM 1357 C CA . ILE A 1 172 ? -0.086 -13.482 9.988 1.00 92.62 172 ILE A CA 1
ATOM 1358 C C . ILE A 1 172 ? -0.438 -14.893 9.512 1.00 92.62 172 ILE A C 1
ATOM 1360 O O . ILE A 1 172 ? 0.432 -15.755 9.569 1.00 92.62 172 ILE A O 1
ATOM 1364 N N . GLU A 1 173 ? -1.640 -15.120 8.965 1.00 92.06 173 GLU A N 1
ATOM 1365 C CA . GLU A 1 173 ? -2.053 -16.446 8.478 1.00 92.06 173 GLU A CA 1
ATOM 1366 C C . GLU A 1 173 ? -1.114 -17.019 7.400 1.00 92.06 173 GLU A C 1
ATOM 1368 O O . GLU A 1 173 ? -1.027 -18.233 7.243 1.00 92.06 173 GLU A O 1
ATOM 1373 N N . LYS A 1 174 ? -0.396 -16.159 6.660 1.00 90.31 174 LYS A N 1
ATOM 1374 C CA . LYS A 1 174 ? 0.555 -16.563 5.611 1.00 90.31 174 LYS A CA 1
ATOM 1375 C C . LYS A 1 174 ? 1.972 -16.794 6.114 1.00 90.31 174 LYS A C 1
ATOM 1377 O O . LYS A 1 174 ? 2.756 -17.428 5.417 1.00 90.31 174 LYS A O 1
ATOM 1382 N N . ASN A 1 175 ? 2.285 -16.300 7.308 1.00 88.50 175 ASN A N 1
ATOM 1383 C CA . ASN A 1 175 ? 3.612 -16.388 7.914 1.00 88.50 175 ASN A CA 1
ATOM 1384 C C . ASN A 1 175 ? 3.702 -17.475 8.995 1.00 88.50 175 ASN A C 1
ATOM 1386 O O . ASN A 1 175 ? 4.720 -17.583 9.681 1.00 88.50 175 AS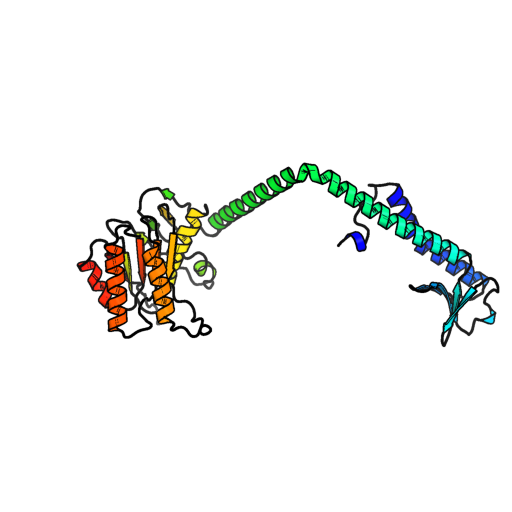N A O 1
ATOM 1390 N N . LEU A 1 176 ? 2.646 -18.269 9.175 1.00 85.00 176 LEU A N 1
ATOM 1391 C CA . LEU A 1 176 ? 2.681 -19.437 10.043 1.00 85.00 176 LEU A CA 1
ATOM 1392 C C . LEU A 1 176 ? 3.515 -20.555 9.402 1.00 85.00 176 LEU A C 1
ATOM 1394 O O . LEU A 1 176 ? 3.546 -20.715 8.183 1.00 85.00 176 LEU A O 1
ATOM 1398 N N . GLY A 1 177 ? 4.223 -21.320 10.239 1.00 81.81 177 GLY A N 1
ATOM 1399 C CA . GLY A 1 177 ? 4.954 -22.504 9.784 1.00 81.81 177 GLY A CA 1
ATOM 1400 C C . GLY A 1 177 ? 4.011 -23.565 9.197 1.00 81.81 177 GLY A C 1
ATOM 1401 O O . GLY A 1 177 ? 2.817 -23.529 9.488 1.00 81.81 177 GLY A O 1
ATOM 1402 N N . PRO A 1 178 ? 4.530 -24.531 8.418 1.00 77.75 178 PRO A N 1
ATOM 1403 C CA . PRO A 1 178 ? 3.714 -25.511 7.689 1.00 77.75 178 PRO A CA 1
ATOM 1404 C C . PRO A 1 178 ? 2.757 -26.321 8.579 1.00 77.75 178 PRO A C 1
ATOM 1406 O O . PRO A 1 178 ? 1.695 -26.720 8.113 1.00 77.75 178 PRO A O 1
ATOM 1409 N N . ASP A 1 179 ? 3.093 -26.498 9.859 1.00 81.94 179 ASP A N 1
ATOM 1410 C CA . ASP A 1 179 ? 2.300 -27.275 10.821 1.00 81.94 179 ASP A CA 1
ATOM 1411 C C . ASP A 1 179 ? 1.387 -26.414 11.714 1.00 81.94 179 ASP A C 1
ATOM 1413 O O . ASP A 1 179 ? 0.784 -26.921 12.660 1.00 81.94 179 ASP A O 1
ATOM 1417 N N . LYS A 1 180 ? 1.307 -25.096 11.477 1.00 83.38 180 LYS A N 1
ATOM 1418 C CA . LYS A 1 180 ? 0.518 -24.172 12.302 1.00 83.38 180 LYS A CA 1
ATOM 1419 C C . LYS A 1 180 ? -0.679 -23.634 11.527 1.00 83.38 180 LYS A C 1
ATOM 1421 O O . LYS A 1 180 ? -0.524 -22.986 10.497 1.00 83.38 180 LYS A O 1
ATOM 1426 N N . VAL A 1 181 ? -1.870 -23.843 12.079 1.00 85.00 181 VAL A N 1
ATOM 1427 C CA . VAL A 1 181 ? -3.122 -23.265 11.575 1.00 85.00 181 VAL A CA 1
ATOM 1428 C C . VAL A 1 181 ? -3.413 -21.973 12.337 1.00 85.00 181 VAL A C 1
ATOM 1430 O O . VAL A 1 181 ? -3.217 -21.909 13.550 1.00 85.00 181 VAL A O 1
ATOM 1433 N N . TYR A 1 182 ? -3.848 -20.929 11.630 1.00 90.12 182 TYR A N 1
ATOM 1434 C CA . TYR A 1 182 ? -4.301 -19.696 12.273 1.00 90.12 182 TYR A CA 1
ATOM 1435 C C . TYR A 1 182 ? -5.653 -19.947 12.944 1.00 90.12 182 TYR A C 1
ATOM 1437 O O . TYR A 1 182 ? -6.566 -20.448 12.293 1.00 90.12 182 TYR A O 1
ATOM 1445 N N . ILE A 1 183 ? -5.787 -19.580 14.218 1.00 91.00 183 ILE A N 1
ATOM 1446 C CA . ILE A 1 183 ? -7.051 -19.694 14.952 1.00 91.00 183 ILE A CA 1
ATOM 1447 C C . ILE A 1 183 ? -7.931 -18.504 14.573 1.00 91.00 183 ILE A C 1
ATOM 1449 O O . ILE A 1 183 ? -7.582 -17.353 14.848 1.00 91.00 183 ILE A O 1
ATOM 1453 N N . ASP A 1 184 ? -9.045 -18.780 13.904 1.00 94.00 184 ASP A N 1
ATOM 1454 C CA . ASP A 1 184 ? -10.021 -17.760 13.548 1.00 94.00 184 ASP A CA 1
ATOM 1455 C C . ASP A 1 184 ? -10.839 -17.285 14.761 1.00 94.00 184 ASP A C 1
ATOM 1457 O O . ASP A 1 184 ? -10.857 -17.920 15.814 1.00 94.00 184 ASP A O 1
ATOM 1461 N N . ASN A 1 185 ? -11.419 -16.087 14.658 1.00 94.19 185 ASN A N 1
ATOM 1462 C CA . ASN A 1 185 ? -12.176 -15.474 15.749 1.00 94.19 185 ASN A CA 1
ATOM 1463 C C . ASN A 1 185 ? -13.410 -14.742 15.226 1.00 94.19 185 ASN A C 1
ATOM 1465 O O . ASN A 1 185 ? -13.342 -14.033 14.215 1.00 94.19 185 ASN A O 1
ATOM 1469 N N . ASP A 1 186 ? -14.505 -14.869 15.968 1.00 96.62 186 ASP A N 1
ATOM 1470 C CA . ASP A 1 186 ? -15.716 -14.087 15.755 1.00 96.62 186 ASP A CA 1
ATOM 1471 C C . ASP A 1 186 ? -15.594 -12.711 16.419 1.00 96.62 186 ASP A C 1
ATOM 1473 O O . ASP A 1 186 ? -14.942 -12.543 17.453 1.00 96.62 186 ASP A O 1
ATOM 1477 N N . LEU A 1 187 ? -16.243 -11.712 15.828 1.00 97.06 187 LEU A N 1
ATOM 1478 C CA . LEU A 1 187 ? -16.345 -10.370 16.377 1.00 97.06 187 LEU A CA 1
ATOM 1479 C C . LEU A 1 187 ? -17.711 -9.771 16.056 1.00 97.06 187 LEU A C 1
ATOM 1481 O O . LEU A 1 187 ? -18.151 -9.793 14.909 1.00 97.06 187 LEU A O 1
ATOM 1485 N N . PHE A 1 188 ? -18.329 -9.156 17.058 1.00 97.88 188 PHE A N 1
ATOM 1486 C CA . PHE A 1 188 ? -19.513 -8.326 16.890 1.00 97.88 188 PHE A CA 1
ATOM 1487 C C . PHE A 1 188 ? -19.302 -6.977 17.586 1.00 97.88 188 PHE A C 1
ATOM 1489 O O . PHE A 1 188 ? -18.818 -6.944 18.710 1.00 97.88 188 PHE A O 1
ATOM 1496 N N . LEU A 1 189 ? -19.633 -5.862 16.947 1.00 97.50 189 LEU A N 1
ATOM 1497 C CA . LEU A 1 189 ? -19.639 -4.528 17.553 1.00 97.50 189 LEU A CA 1
ATOM 1498 C C . LEU A 1 189 ? -20.801 -3.728 16.966 1.00 97.50 189 LEU A C 1
ATOM 1500 O O . LEU A 1 189 ? -20.921 -3.643 15.751 1.00 97.50 189 LEU A O 1
ATOM 1504 N N . ASP A 1 190 ? -21.618 -3.085 17.784 1.00 95.75 190 ASP A N 1
ATOM 1505 C CA . ASP A 1 190 ? -22.672 -2.163 17.340 1.00 95.75 190 ASP A CA 1
ATOM 1506 C C . ASP A 1 190 ? -22.723 -0.939 18.263 1.00 95.75 190 ASP A C 1
ATOM 1508 O O . ASP A 1 190 ? -21.959 -0.849 19.218 1.00 95.75 190 ASP A O 1
ATOM 1512 N N . ARG A 1 191 ? -23.558 0.060 17.972 1.00 91.31 191 ARG A N 1
ATOM 1513 C CA . ARG A 1 191 ? -23.604 1.275 18.805 1.00 91.31 191 ARG A CA 1
ATOM 1514 C C . ARG A 1 191 ? -24.362 1.068 20.120 1.00 91.31 191 ARG A C 1
ATOM 1516 O O . ARG A 1 191 ? -24.140 1.813 21.075 1.00 91.31 191 ARG A O 1
ATOM 1523 N N . ASP A 1 192 ? -25.254 0.080 20.160 1.00 88.75 192 ASP A N 1
ATOM 1524 C CA . ASP A 1 192 ? -26.271 -0.045 21.202 1.00 88.75 192 ASP A CA 1
ATOM 1525 C C . ASP A 1 192 ? -25.969 -1.156 22.221 1.00 88.75 192 ASP A C 1
ATOM 1527 O O . ASP A 1 192 ? -26.043 -0.922 23.429 1.00 88.75 192 ASP A O 1
ATOM 1531 N N . GLN A 1 193 ? -25.640 -2.369 21.767 1.00 92.94 193 GLN A N 1
ATOM 1532 C CA . GLN A 1 193 ? -25.514 -3.561 22.615 1.00 92.94 193 GLN A CA 1
ATOM 1533 C C . GLN A 1 193 ? -24.071 -3.862 23.030 1.00 92.94 193 GLN A C 1
ATOM 1535 O O . GLN A 1 193 ? -23.837 -4.329 24.150 1.00 92.94 193 GLN A O 1
ATOM 1540 N N . GLN A 1 194 ? -23.116 -3.631 22.130 1.00 96.00 194 GLN A N 1
ATOM 1541 C CA . GLN A 1 194 ? -21.698 -3.937 22.290 1.00 96.00 194 GLN A CA 1
ATOM 1542 C C . GLN A 1 194 ? -20.864 -2.901 21.520 1.00 96.00 194 GLN A C 1
ATOM 1544 O O . GLN A 1 194 ? -20.295 -3.183 20.469 1.00 96.00 194 GLN A O 1
ATOM 1549 N N . GLN A 1 195 ? -20.791 -1.690 22.069 1.00 96.75 195 GLN A N 1
ATOM 1550 C CA . GLN A 1 195 ? -20.005 -0.582 21.530 1.00 96.75 195 GLN A CA 1
ATOM 1551 C C . GLN A 1 195 ? -18.514 -0.731 21.815 1.00 96.75 195 GLN A C 1
ATOM 1553 O O . GLN A 1 195 ? -17.685 -0.438 20.951 1.00 96.75 195 GLN A O 1
ATOM 1558 N N . VAL A 1 196 ? -18.167 -1.161 23.027 1.00 97.81 196 VAL A N 1
ATOM 1559 C CA . VAL A 1 196 ? -16.780 -1.278 23.472 1.00 97.81 196 VAL A CA 1
ATOM 1560 C C . VAL A 1 196 ? -16.519 -2.708 23.904 1.00 97.81 196 VAL A C 1
ATOM 1562 O O . VAL A 1 196 ? -17.195 -3.229 24.789 1.00 97.81 196 VAL A O 1
ATOM 1565 N N . ILE A 1 197 ? -15.498 -3.328 23.324 1.00 97.50 197 ILE A N 1
ATOM 1566 C CA . ILE A 1 197 ? -14.949 -4.578 23.841 1.00 97.50 197 ILE A CA 1
ATOM 1567 C C . ILE A 1 197 ? -13.676 -4.264 24.609 1.00 97.50 197 ILE A C 1
ATOM 1569 O O . ILE A 1 197 ? -12.728 -3.712 24.046 1.00 97.50 197 ILE A O 1
ATOM 1573 N N . ILE A 1 198 ? -13.642 -4.662 25.877 1.00 96.44 198 ILE A N 1
ATOM 1574 C CA . ILE A 1 198 ? -12.428 -4.670 26.687 1.00 96.44 198 ILE A CA 1
ATOM 1575 C C . ILE A 1 198 ? -11.785 -6.043 26.525 1.00 96.44 198 ILE A C 1
ATOM 1577 O O . ILE A 1 198 ? -12.333 -7.057 26.952 1.00 96.44 198 ILE A O 1
ATOM 1581 N N . LEU A 1 199 ? -10.621 -6.078 25.882 1.00 94.44 199 LEU A N 1
ATOM 1582 C CA . LEU A 1 199 ? -9.880 -7.296 25.597 1.00 94.44 199 LEU A CA 1
ATOM 1583 C C . LEU A 1 199 ? -8.733 -7.473 26.594 1.00 94.44 199 LEU A C 1
ATOM 1585 O O . LEU A 1 199 ? -7.741 -6.737 26.580 1.00 94.44 199 LEU A O 1
ATOM 1589 N N . THR A 1 200 ? -8.842 -8.498 27.432 1.00 91.44 200 THR A N 1
ATOM 1590 C CA . THR A 1 200 ? -7.805 -8.876 28.400 1.00 91.44 200 THR A CA 1
ATOM 1591 C C . THR A 1 200 ? -7.157 -10.213 28.042 1.00 91.44 200 THR A C 1
ATOM 1593 O O . THR A 1 200 ? -7.641 -10.974 27.205 1.00 91.44 200 THR A O 1
ATOM 1596 N N . GLY A 1 201 ? -5.993 -10.485 28.629 1.00 85.06 201 GLY A N 1
ATOM 1597 C CA . GLY A 1 201 ? -5.246 -11.721 28.389 1.00 85.06 201 GLY A CA 1
ATOM 1598 C C . GLY A 1 201 ? -3.737 -11.533 28.543 1.00 85.06 201 GLY A C 1
ATOM 1599 O O . GLY A 1 201 ? -3.260 -10.392 28.519 1.00 85.06 201 GLY A O 1
ATOM 1600 N N . PRO A 1 202 ? -2.972 -12.626 28.692 1.00 80.75 202 PRO A N 1
ATOM 1601 C CA . PRO A 1 202 ? -1.523 -12.561 28.859 1.00 80.75 202 PRO A CA 1
ATOM 1602 C C . PRO A 1 202 ? -0.828 -11.975 27.619 1.00 80.75 202 PRO A C 1
ATOM 1604 O O . PRO A 1 202 ? -1.399 -11.920 26.525 1.00 80.75 202 PRO A O 1
ATOM 1607 N N . ASN A 1 203 ? 0.423 -11.530 27.770 1.00 74.88 203 ASN A N 1
ATOM 1608 C CA . ASN A 1 203 ? 1.248 -11.144 26.620 1.00 74.88 203 ASN A CA 1
ATOM 1609 C C . ASN A 1 203 ? 1.362 -12.316 25.630 1.00 74.88 203 ASN A C 1
ATOM 1611 O O . ASN A 1 203 ? 1.335 -13.473 26.036 1.00 74.88 203 ASN A O 1
ATOM 1615 N N . MET A 1 204 ? 1.494 -12.008 24.335 1.00 73.94 204 MET A N 1
ATOM 1616 C CA . MET A 1 204 ? 1.595 -13.001 23.249 1.00 73.94 204 MET A CA 1
ATOM 1617 C C . MET A 1 204 ? 0.360 -13.902 23.048 1.00 73.94 204 MET A C 1
ATOM 1619 O O . MET A 1 204 ? 0.401 -14.792 22.208 1.00 73.94 204 MET A O 1
ATOM 1623 N N . SER A 1 205 ? -0.762 -13.628 23.721 1.00 75.06 205 SER A N 1
ATOM 1624 C CA . SER A 1 205 ? -2.027 -14.359 23.518 1.00 75.06 205 SER A CA 1
ATOM 1625 C C . SER A 1 205 ? -2.720 -14.066 22.185 1.00 75.06 205 SER A C 1
ATOM 1627 O O . SER A 1 205 ? -3.648 -14.767 21.819 1.00 75.06 205 SER A O 1
ATOM 1629 N N . GLY A 1 206 ? -2.290 -13.043 21.440 1.00 82.88 206 GLY A N 1
ATOM 1630 C CA . GLY A 1 206 ? -2.909 -12.673 20.162 1.00 82.88 206 GLY A CA 1
ATOM 1631 C C . GLY A 1 206 ? -3.836 -11.455 20.218 1.00 82.88 206 GLY A C 1
ATOM 1632 O O . GLY A 1 206 ? -4.470 -11.153 19.212 1.00 82.88 206 GLY A O 1
ATOM 1633 N N . LYS A 1 207 ? -3.866 -10.694 21.328 1.00 89.12 207 LYS A N 1
ATOM 1634 C CA . LYS A 1 207 ? -4.664 -9.452 21.452 1.00 89.12 207 LYS A CA 1
ATOM 1635 C C . LYS A 1 207 ? -4.427 -8.500 20.283 1.00 89.12 207 LYS A C 1
ATOM 1637 O O . LYS A 1 207 ? -5.339 -8.236 19.505 1.00 89.12 207 LYS A O 1
ATOM 1642 N N . SER A 1 208 ? -3.179 -8.082 20.076 1.00 88.75 208 SER A N 1
ATOM 1643 C CA . SER A 1 208 ? -2.816 -7.180 18.978 1.00 88.75 208 SER A CA 1
ATOM 1644 C C . SER A 1 208 ? -3.087 -7.783 17.592 1.00 88.75 208 SER A C 1
ATOM 1646 O O . SER A 1 208 ? -3.335 -7.038 16.645 1.00 88.75 208 SER A O 1
ATOM 1648 N N . ALA A 1 209 ? -3.069 -9.116 17.454 1.00 91.00 209 ALA A N 1
ATOM 1649 C CA . ALA A 1 209 ? -3.427 -9.782 16.203 1.00 91.00 209 ALA A CA 1
ATOM 1650 C C . ALA A 1 209 ? -4.928 -9.639 15.911 1.00 91.00 209 ALA A C 1
ATOM 1652 O O . ALA A 1 209 ? -5.271 -9.247 14.800 1.00 91.00 209 ALA A O 1
ATOM 1653 N N . LEU A 1 210 ? -5.805 -9.844 16.900 1.00 93.31 210 LEU A N 1
ATOM 1654 C CA . LEU A 1 210 ? -7.255 -9.649 16.760 1.00 93.31 210 LEU A CA 1
ATOM 1655 C C . LEU A 1 210 ? -7.618 -8.184 16.455 1.00 93.31 210 LEU A C 1
ATOM 1657 O O . LEU A 1 210 ? -8.433 -7.903 15.571 1.00 93.31 210 LEU A O 1
ATOM 1661 N N . LEU A 1 211 ? -6.969 -7.239 17.141 1.00 94.69 211 LEU A N 1
ATOM 1662 C CA . LEU A 1 211 ? -7.148 -5.806 16.896 1.00 94.69 211 LEU A CA 1
ATOM 1663 C C . LEU A 1 211 ? -6.804 -5.438 15.445 1.00 94.69 211 LEU A C 1
ATOM 1665 O O . LEU A 1 211 ? -7.626 -4.879 14.716 1.00 94.69 211 LEU A O 1
ATOM 1669 N N . ARG A 1 212 ? -5.589 -5.790 15.001 1.00 94.75 212 ARG A N 1
ATOM 1670 C CA . ARG A 1 212 ? -5.114 -5.496 13.640 1.00 94.75 212 ARG A CA 1
ATOM 1671 C C . ARG A 1 212 ? -5.911 -6.251 12.582 1.00 94.75 212 ARG A C 1
ATOM 1673 O O . ARG A 1 212 ? -6.189 -5.689 11.529 1.00 94.75 212 ARG A O 1
ATOM 1680 N N . GLN A 1 213 ? -6.321 -7.486 12.866 1.00 96.25 213 GLN A N 1
ATOM 1681 C CA . GLN A 1 213 ? -7.213 -8.267 12.012 1.00 96.25 213 GLN A CA 1
ATOM 1682 C C . GLN A 1 213 ? -8.508 -7.503 11.728 1.00 96.25 213 GLN A C 1
ATOM 1684 O O . GLN A 1 213 ? -8.889 -7.370 10.570 1.00 96.25 213 GLN A O 1
ATOM 1689 N N . THR A 1 214 ? -9.148 -6.958 12.762 1.00 97.56 214 THR A N 1
ATOM 1690 C CA . THR A 1 214 ? -10.407 -6.213 12.621 1.00 97.56 214 THR A CA 1
ATOM 1691 C C . THR A 1 214 ? -10.234 -4.969 11.748 1.00 97.56 214 THR A C 1
ATOM 1693 O O . THR A 1 214 ? -11.032 -4.735 10.836 1.00 97.56 214 THR A O 1
ATOM 1696 N N . ALA A 1 215 ? -9.158 -4.201 11.970 1.00 97.44 215 ALA A N 1
ATOM 1697 C CA . ALA A 1 215 ? -8.820 -3.050 11.129 1.00 97.44 215 ALA A CA 1
ATOM 1698 C C . ALA A 1 215 ? -8.613 -3.451 9.663 1.00 97.44 215 ALA A C 1
ATOM 1700 O O . ALA A 1 215 ? -9.172 -2.829 8.763 1.00 97.44 215 ALA A O 1
ATOM 1701 N N . LEU A 1 216 ? -7.819 -4.498 9.423 1.00 97.75 216 LEU A N 1
ATOM 1702 C CA . LEU A 1 216 ? -7.472 -4.947 8.077 1.00 97.75 216 LEU A CA 1
ATOM 1703 C C . LEU A 1 216 ? -8.682 -5.508 7.331 1.00 97.75 216 LEU A C 1
ATOM 1705 O O . LEU A 1 216 ? -8.856 -5.181 6.163 1.00 97.75 216 LEU A O 1
ATOM 1709 N N . ILE A 1 217 ? -9.541 -6.288 7.991 1.00 98.31 217 ILE A N 1
ATOM 1710 C CA . ILE A 1 217 ? -10.793 -6.784 7.400 1.00 98.31 217 ILE A CA 1
ATOM 1711 C C . ILE A 1 217 ? -11.691 -5.609 6.999 1.00 98.31 217 ILE A C 1
ATOM 1713 O O . ILE A 1 217 ? -12.183 -5.569 5.872 1.00 98.31 217 ILE A O 1
ATOM 1717 N N . THR A 1 218 ? -11.846 -4.621 7.884 1.00 98.19 218 THR A N 1
ATOM 1718 C CA . THR A 1 218 ? -12.649 -3.419 7.610 1.00 98.19 218 THR A CA 1
ATOM 1719 C C . THR A 1 218 ? -12.083 -2.626 6.428 1.00 98.19 218 THR A C 1
ATOM 1721 O O . THR A 1 218 ? -12.837 -2.210 5.547 1.00 98.19 218 THR A O 1
ATOM 1724 N N . LEU A 1 219 ? -10.758 -2.457 6.370 1.00 98.12 219 LEU A N 1
ATOM 1725 C CA . LEU A 1 219 ? -10.065 -1.773 5.278 1.00 98.12 219 LEU A CA 1
ATOM 1726 C C . LEU A 1 219 ? -10.231 -2.517 3.945 1.00 98.12 219 LEU A C 1
ATOM 1728 O O . LEU A 1 219 ? -10.642 -1.917 2.955 1.00 98.12 219 LEU A O 1
ATOM 1732 N N . MET A 1 220 ? -9.959 -3.824 3.924 1.00 98.00 220 MET A N 1
ATOM 1733 C CA . MET A 1 220 ? -10.078 -4.665 2.728 1.00 98.00 220 MET A CA 1
ATOM 1734 C C . MET A 1 220 ? -11.499 -4.652 2.156 1.00 98.00 220 MET A C 1
ATOM 1736 O O . MET A 1 220 ? -11.659 -4.554 0.938 1.00 98.00 220 MET A O 1
ATOM 1740 N N . ALA A 1 221 ? -12.517 -4.685 3.022 1.00 97.88 221 ALA A N 1
ATOM 1741 C CA . ALA A 1 221 ? -13.914 -4.605 2.610 1.00 97.88 221 ALA A CA 1
ATOM 1742 C C . ALA A 1 221 ? -14.216 -3.286 1.872 1.00 97.88 221 ALA A C 1
ATOM 1744 O O . ALA A 1 221 ? -14.810 -3.299 0.796 1.00 97.88 221 ALA A O 1
ATOM 1745 N N . HIS A 1 222 ? -13.744 -2.147 2.396 1.00 98.00 222 HIS A N 1
ATOM 1746 C CA . HIS A 1 222 ? -13.945 -0.830 1.772 1.00 98.00 222 HIS A CA 1
ATOM 1747 C C . HIS A 1 222 ? -13.085 -0.604 0.518 1.00 98.00 222 HIS A C 1
ATOM 1749 O O . HIS A 1 222 ? -13.417 0.246 -0.306 1.00 98.00 222 HIS A O 1
ATOM 1755 N N . MET A 1 223 ? -12.013 -1.379 0.332 1.00 96.00 223 MET A N 1
ATOM 1756 C CA . MET A 1 223 ? -11.237 -1.409 -0.915 1.00 96.00 223 MET A CA 1
ATOM 1757 C C . MET A 1 223 ? -11.940 -2.187 -2.042 1.00 96.00 223 MET A C 1
ATOM 1759 O O . MET A 1 223 ? -11.471 -2.157 -3.178 1.00 96.00 223 MET A O 1
ATOM 1763 N N . GLY A 1 224 ? -13.036 -2.896 -1.745 1.00 95.44 224 GLY A N 1
ATOM 1764 C CA . GLY A 1 224 ? -13.732 -3.767 -2.696 1.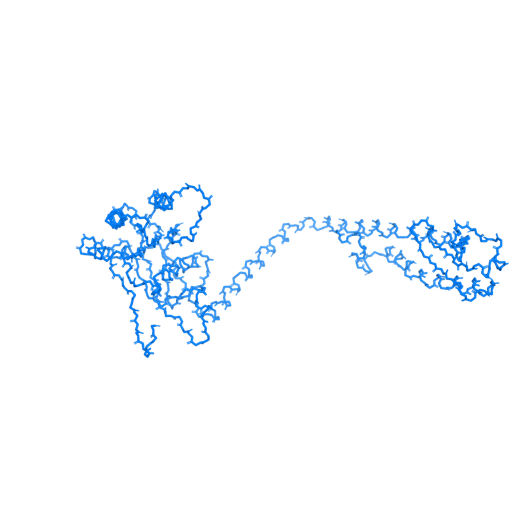00 95.44 224 GLY A CA 1
ATOM 1765 C C . GLY A 1 224 ? -13.097 -5.152 -2.856 1.00 95.44 224 GLY A C 1
ATOM 1766 O O . GLY A 1 224 ? -13.393 -5.850 -3.824 1.00 95.44 224 GLY A O 1
ATOM 1767 N N . SER A 1 225 ? -12.218 -5.551 -1.931 1.00 97.50 225 SER A N 1
ATOM 1768 C CA . SER A 1 225 ? -11.637 -6.895 -1.898 1.00 97.50 225 SER A CA 1
ATOM 1769 C C . SER A 1 225 ? -12.508 -7.862 -1.091 1.00 97.50 225 SER A C 1
ATOM 1771 O O . SER A 1 225 ? -13.327 -7.461 -0.262 1.00 97.50 225 SER A O 1
ATOM 1773 N N . PHE A 1 226 ? -12.297 -9.158 -1.306 1.00 98.38 226 PHE A N 1
ATOM 1774 C CA . PHE A 1 226 ? -12.808 -10.200 -0.419 1.00 98.38 226 PHE A CA 1
ATOM 1775 C C . PHE A 1 226 ? -11.998 -10.191 0.880 1.00 98.38 226 PHE A C 1
ATOM 1777 O O . PHE A 1 226 ? -10.822 -9.822 0.895 1.00 98.38 226 PHE A O 1
ATOM 1784 N N . VAL A 1 227 ? -12.608 -10.625 1.978 1.00 98.44 227 VAL A N 1
ATOM 1785 C CA . VAL A 1 227 ? -12.005 -10.541 3.311 1.00 98.44 227 VAL A CA 1
ATOM 1786 C C . VAL A 1 227 ? -11.687 -11.919 3.901 1.00 98.44 227 VAL A C 1
ATOM 1788 O O . VAL A 1 227 ? -12.401 -12.886 3.624 1.00 98.44 227 VAL A O 1
ATOM 1791 N N . PRO A 1 228 ? -10.639 -12.031 4.739 1.00 97.94 228 PRO A N 1
ATOM 1792 C CA . PRO A 1 228 ? -10.221 -13.275 5.391 1.00 97.94 228 PRO A CA 1
ATOM 1793 C C . PRO A 1 228 ? -11.185 -13.693 6.513 1.00 97.94 228 PRO A C 1
ATOM 1795 O O . PRO A 1 228 ? -10.824 -13.710 7.683 1.00 97.94 228 PRO A O 1
ATOM 1798 N N . ALA A 1 229 ? -12.426 -14.019 6.170 1.00 98.06 229 ALA A N 1
ATOM 1799 C CA . ALA A 1 229 ? -13.469 -14.464 7.089 1.00 98.06 229 ALA A CA 1
ATOM 1800 C C . ALA A 1 229 ? -14.402 -15.456 6.382 1.00 98.06 229 ALA A C 1
ATOM 1802 O O . ALA A 1 229 ? -14.402 -15.527 5.153 1.00 98.06 229 ALA A O 1
ATOM 1803 N N . THR A 1 230 ? -15.213 -16.195 7.139 1.00 97.44 230 THR A N 1
ATOM 1804 C CA . THR A 1 230 ? -16.285 -17.026 6.558 1.00 97.44 230 THR A CA 1
ATOM 1805 C C . THR A 1 230 ? -17.501 -16.176 6.191 1.00 97.44 230 THR A C 1
ATOM 1807 O O . THR A 1 230 ? -18.135 -16.396 5.160 1.00 97.44 230 THR A O 1
ATOM 1810 N N . LYS A 1 231 ? -17.814 -15.170 7.013 1.00 97.94 231 LYS A N 1
ATOM 1811 C CA . LYS A 1 231 ? -18.848 -14.163 6.753 1.00 97.94 231 LYS A CA 1
ATOM 1812 C C . LYS A 1 231 ? -18.392 -12.837 7.349 1.00 97.94 231 LYS A C 1
ATOM 1814 O O . LYS A 1 231 ? -17.825 -12.815 8.437 1.00 97.94 231 LYS A O 1
ATOM 1819 N N . ALA A 1 232 ? -18.645 -11.739 6.649 1.00 98.31 232 ALA A N 1
ATOM 1820 C CA . ALA A 1 232 ? -18.370 -10.404 7.157 1.00 98.31 232 ALA A CA 1
ATOM 1821 C C . ALA A 1 232 ? -19.477 -9.441 6.739 1.00 98.31 232 ALA A C 1
ATOM 1823 O O . ALA A 1 232 ? -19.834 -9.372 5.562 1.00 98.31 232 ALA A O 1
ATOM 1824 N N . ARG A 1 233 ? -19.993 -8.690 7.705 1.00 98.44 233 ARG A N 1
ATOM 1825 C CA . ARG A 1 233 ? -20.977 -7.634 7.518 1.00 98.44 233 ARG A CA 1
ATOM 1826 C C . ARG A 1 233 ? -20.408 -6.370 8.152 1.00 98.44 233 ARG A C 1
ATOM 1828 O O . ARG A 1 233 ? -20.198 -6.309 9.360 1.00 98.44 233 ARG A O 1
ATOM 1835 N N . ILE A 1 234 ? -20.027 -5.426 7.300 1.00 98.44 234 ILE A N 1
ATOM 1836 C CA . ILE A 1 234 ? -19.187 -4.286 7.657 1.00 98.44 234 ILE A CA 1
ATOM 1837 C C . ILE A 1 234 ? -19.997 -2.997 7.445 1.00 98.44 234 ILE A C 1
ATOM 1839 O O . ILE A 1 234 ? -20.496 -2.753 6.342 1.00 98.44 234 ILE A O 1
ATOM 1843 N N . PRO A 1 235 ? -20.113 -2.131 8.460 1.00 98.00 235 PRO A N 1
ATOM 1844 C CA . PRO A 1 235 ? -20.793 -0.859 8.318 1.00 98.00 235 PRO A CA 1
ATOM 1845 C C . PRO A 1 235 ? -19.894 0.118 7.558 1.00 98.00 235 PRO A C 1
ATOM 1847 O O . PRO A 1 235 ? -18.663 0.025 7.616 1.00 98.00 235 PRO A O 1
ATOM 1850 N N . LEU A 1 236 ? -20.498 1.110 6.903 1.00 97.69 236 LEU A N 1
ATOM 1851 C CA . LEU A 1 236 ? -19.741 2.228 6.341 1.00 97.69 236 LEU A CA 1
ATOM 1852 C C . LEU A 1 236 ? -18.872 2.868 7.428 1.00 97.69 236 LEU A C 1
ATOM 1854 O O . LEU A 1 236 ? -19.391 3.438 8.387 1.00 97.69 236 LEU A O 1
ATOM 1858 N N . THR A 1 237 ? -17.558 2.777 7.243 1.00 97.44 237 THR A N 1
ATOM 1859 C CA . THR A 1 237 ? -16.542 3.245 8.185 1.00 97.44 237 THR A CA 1
ATOM 1860 C C . THR A 1 237 ? -15.765 4.379 7.529 1.00 97.44 237 THR A C 1
ATOM 1862 O O . THR A 1 237 ? -15.173 4.193 6.469 1.00 97.44 237 THR A O 1
ATOM 1865 N N . ASP A 1 238 ? -15.789 5.569 8.123 1.00 96.38 238 ASP A N 1
ATOM 1866 C CA . ASP A 1 238 ? -15.125 6.758 7.570 1.00 96.38 238 ASP A CA 1
ATOM 1867 C C . ASP A 1 238 ? -13.678 6.906 8.059 1.00 96.38 238 ASP A C 1
ATOM 1869 O O . ASP A 1 238 ? -12.827 7.420 7.332 1.00 96.38 238 ASP A O 1
ATOM 1873 N N . LYS A 1 239 ? -13.397 6.452 9.285 1.00 96.88 239 LYS A N 1
ATOM 1874 C CA . LYS A 1 239 ? -12.086 6.533 9.933 1.00 96.88 239 LYS A CA 1
ATOM 1875 C C . LYS A 1 239 ? -11.803 5.262 10.725 1.00 96.88 239 LYS A C 1
ATOM 1877 O O . LYS A 1 239 ? -12.646 4.782 11.481 1.00 96.88 239 LYS A O 1
ATOM 1882 N N . ILE A 1 240 ? -10.582 4.753 10.585 1.00 97.56 240 ILE A N 1
ATOM 1883 C CA . ILE A 1 240 ? -10.034 3.701 11.445 1.00 97.56 240 ILE A CA 1
ATOM 1884 C C . ILE A 1 240 ? -8.920 4.339 12.269 1.00 97.56 240 ILE A C 1
ATOM 1886 O O . ILE A 1 240 ? -7.874 4.704 11.733 1.00 97.56 240 ILE A O 1
ATOM 1890 N N . PHE A 1 241 ? -9.155 4.493 13.566 1.00 96.56 241 PHE A N 1
ATOM 1891 C CA . PHE A 1 241 ? -8.169 4.991 14.510 1.00 96.56 241 PHE A CA 1
ATOM 1892 C C . PHE A 1 241 ? -7.444 3.821 15.151 1.00 96.56 241 PHE A C 1
ATOM 1894 O O . PHE A 1 241 ? -8.074 2.909 15.683 1.00 96.56 241 PHE A O 1
ATOM 1901 N N . THR A 1 242 ? -6.118 3.857 15.128 1.00 93.31 242 THR A N 1
ATOM 1902 C CA . THR A 1 242 ? -5.296 2.826 15.755 1.00 93.31 242 THR A CA 1
ATOM 1903 C C . THR A 1 242 ? -4.252 3.466 16.640 1.00 93.31 242 THR A C 1
ATOM 1905 O O . THR A 1 242 ? -3.428 4.245 16.162 1.00 93.31 242 THR A O 1
ATOM 1908 N N . ARG A 1 243 ? -4.224 3.054 17.899 1.00 88.88 243 ARG A N 1
ATOM 1909 C CA . ARG A 1 243 ? -3.078 3.227 18.778 1.00 88.88 243 ARG A CA 1
ATOM 1910 C C . ARG A 1 243 ? -2.608 1.839 19.173 1.00 88.88 243 ARG A C 1
ATOM 1912 O O . ARG A 1 243 ? -3.117 1.251 20.116 1.00 88.88 243 ARG A O 1
ATOM 1919 N N . VAL A 1 244 ? -1.682 1.297 18.389 1.00 72.31 244 VAL A N 1
ATOM 1920 C CA . VAL A 1 244 ? -1.050 0.004 18.657 1.00 72.31 244 VAL A CA 1
ATOM 1921 C C . VAL A 1 244 ? 0.421 0.273 18.907 1.00 72.31 244 VAL A C 1
ATOM 1923 O O . VAL A 1 244 ? 1.047 0.894 18.050 1.00 72.31 244 VAL A O 1
ATOM 1926 N N . GLY A 1 245 ? 0.941 -0.149 20.065 1.00 63.91 245 GLY A N 1
ATOM 1927 C CA . GLY A 1 245 ? 2.295 0.162 20.535 1.00 63.91 245 GLY A CA 1
ATOM 1928 C C . GLY A 1 245 ? 3.330 0.177 19.406 1.00 63.91 245 GLY A C 1
ATOM 1929 O O . GLY A 1 245 ? 3.604 -0.850 18.780 1.00 63.91 245 GLY A O 1
ATOM 1930 N N . ALA A 1 246 ? 3.853 1.366 19.106 1.00 48.91 246 ALA A N 1
ATOM 1931 C CA . ALA A 1 246 ? 4.969 1.535 18.191 1.00 48.91 246 ALA A CA 1
ATOM 1932 C C . ALA A 1 246 ? 6.256 1.129 18.916 1.00 48.91 246 ALA A C 1
ATOM 1934 O O . ALA A 1 246 ? 6.416 1.441 20.093 1.00 48.91 246 ALA A O 1
ATOM 1935 N N . ASN A 1 247 ? 7.181 0.468 18.215 1.00 45.59 247 ASN A N 1
ATOM 1936 C CA . ASN A 1 247 ? 8.561 0.395 18.690 1.00 45.59 247 ASN A CA 1
ATOM 1937 C C . ASN A 1 247 ? 9.049 1.833 18.891 1.00 45.59 247 ASN A C 1
ATOM 1939 O O . ASN A 1 247 ? 9.002 2.629 17.951 1.00 45.59 247 ASN A O 1
ATOM 1943 N N . ASP A 1 248 ? 9.448 2.148 20.120 1.00 45.56 248 ASP A N 1
ATOM 1944 C CA . ASP A 1 248 ? 9.800 3.485 20.579 1.00 45.56 248 ASP A CA 1
ATOM 1945 C C . ASP A 1 248 ? 10.730 4.203 19.590 1.00 45.56 248 ASP A C 1
ATOM 1947 O O . ASP A 1 248 ? 11.890 3.825 19.401 1.00 45.56 248 ASP A O 1
ATOM 1951 N N . ASN A 1 249 ? 10.245 5.284 18.976 1.00 41.34 249 ASN A N 1
ATOM 1952 C CA . ASN A 1 249 ? 11.116 6.245 18.306 1.00 41.34 249 ASN A CA 1
ATOM 1953 C C . ASN A 1 249 ? 11.804 7.084 19.391 1.00 41.34 249 ASN A C 1
ATOM 1955 O O . ASN A 1 249 ? 11.364 8.176 19.741 1.00 41.34 249 ASN A O 1
ATOM 1959 N N . LEU A 1 250 ? 12.907 6.555 19.925 1.00 45.88 250 LEU A N 1
ATOM 1960 C CA . LEU A 1 250 ? 13.756 7.191 20.944 1.00 45.88 250 LEU A CA 1
ATOM 1961 C C . LEU A 1 250 ? 14.453 8.492 20.477 1.00 45.88 250 LEU A C 1
ATOM 1963 O O . LEU A 1 250 ? 15.259 9.063 21.207 1.00 45.88 250 LEU A O 1
ATOM 1967 N N . SER A 1 251 ? 14.186 8.970 19.263 1.00 46.47 251 SER A N 1
ATOM 1968 C CA . SER A 1 251 ? 14.975 9.990 18.562 1.00 46.47 251 SER A CA 1
ATOM 1969 C C . SER A 1 251 ? 14.439 11.429 18.662 1.00 46.47 251 SER A C 1
ATOM 1971 O O . SER A 1 251 ? 15.039 12.322 18.069 1.00 46.47 251 SER A O 1
ATOM 1973 N N . GLY A 1 252 ? 13.354 11.685 19.408 1.00 56.34 252 GLY A N 1
ATOM 1974 C CA . GLY A 1 252 ? 12.685 13.001 19.449 1.00 56.34 252 GLY A CA 1
ATOM 1975 C C . GLY A 1 252 ? 12.879 13.864 20.705 1.00 56.34 252 GLY A C 1
ATOM 1976 O O . GLY A 1 252 ? 12.531 15.038 20.679 1.00 56.34 252 GLY A O 1
ATOM 1977 N N . GLY A 1 253 ? 13.407 13.327 21.811 1.00 58.00 253 GLY A N 1
ATOM 1978 C CA . GLY A 1 253 ? 13.530 14.069 23.081 1.00 58.00 253 GLY A CA 1
ATOM 1979 C C . GLY A 1 253 ? 12.210 14.323 23.833 1.00 58.00 253 GLY A C 1
ATOM 1980 O O . GLY A 1 253 ? 12.234 14.896 24.920 1.00 58.00 253 GLY A O 1
ATOM 1981 N N . GLU A 1 254 ? 11.073 13.875 23.296 1.00 60.53 254 GLU A N 1
ATOM 1982 C CA . GLU A 1 254 ? 9.764 13.908 23.953 1.00 60.53 254 GLU A CA 1
ATOM 1983 C C . GLU A 1 254 ? 9.511 12.629 24.768 1.00 60.53 254 GLU A C 1
ATOM 1985 O O . GLU A 1 254 ? 9.948 11.541 24.392 1.00 60.53 254 GLU A O 1
ATOM 1990 N N . SER A 1 255 ? 8.799 12.751 25.897 1.00 71.69 255 SER A N 1
ATOM 1991 C CA . SER A 1 255 ? 8.387 11.590 26.700 1.00 71.69 255 SER A CA 1
ATOM 1992 C C . SER A 1 255 ? 7.470 10.684 25.877 1.00 71.69 255 SER A C 1
ATOM 1994 O O . SER A 1 255 ? 6.478 11.159 25.322 1.00 71.69 255 SER A O 1
ATOM 1996 N N . THR A 1 256 ? 7.757 9.381 25.841 1.00 76.00 256 THR A N 1
ATOM 1997 C CA . THR A 1 256 ? 6.941 8.373 25.137 1.00 76.00 256 THR A CA 1
ATOM 1998 C C . THR A 1 256 ? 5.476 8.427 25.565 1.00 76.00 256 THR A C 1
ATOM 2000 O O . THR A 1 256 ? 4.578 8.341 24.729 1.00 76.00 256 THR A O 1
ATOM 2003 N N . PHE A 1 257 ? 5.233 8.690 26.849 1.00 81.50 257 PHE A N 1
ATOM 2004 C CA . PHE A 1 257 ? 3.895 8.880 27.395 1.00 81.50 257 PHE A CA 1
ATOM 2005 C C . PHE A 1 257 ? 3.201 10.143 26.857 1.00 81.50 257 PHE A C 1
ATOM 2007 O O . PHE A 1 257 ? 2.011 10.121 26.568 1.00 81.50 257 PHE A O 1
ATOM 2014 N N . MET A 1 258 ? 3.926 11.251 26.669 1.00 82.50 258 MET A N 1
ATOM 2015 C CA . MET A 1 258 ? 3.340 12.477 26.112 1.00 82.50 258 MET A CA 1
ATOM 2016 C C . MET A 1 258 ? 2.926 12.284 24.649 1.00 82.50 258 MET A C 1
ATOM 2018 O O . MET A 1 258 ? 1.843 12.717 24.261 1.00 82.50 258 MET A O 1
ATOM 2022 N N . VAL A 1 259 ? 3.753 11.600 23.853 1.00 82.31 259 VAL A N 1
ATOM 2023 C CA . VAL A 1 259 ? 3.414 11.251 22.464 1.00 82.31 259 VAL A CA 1
ATOM 2024 C C . VAL A 1 259 ? 2.176 10.352 22.427 1.00 82.31 259 VAL A C 1
ATOM 2026 O O . VAL A 1 259 ? 1.240 10.631 21.681 1.00 82.31 259 VAL A O 1
ATOM 2029 N N . GLU A 1 260 ? 2.116 9.336 23.293 1.00 84.12 260 GLU A N 1
ATOM 2030 C CA . GLU A 1 260 ? 0.948 8.460 23.443 1.00 84.12 260 GLU A CA 1
ATOM 2031 C C . GLU A 1 260 ? -0.330 9.247 23.781 1.00 84.12 260 GLU A C 1
ATOM 2033 O O . GLU A 1 260 ? -1.384 9.016 23.180 1.00 84.12 260 GLU A O 1
ATOM 2038 N N . MET A 1 261 ? -0.245 10.203 24.709 1.00 88.25 261 MET A N 1
ATOM 2039 C CA . MET A 1 261 ? -1.382 11.044 25.090 1.00 88.25 261 MET A CA 1
ATOM 2040 C C . MET A 1 261 ? -1.790 12.016 23.980 1.00 88.25 261 MET A C 1
ATOM 2042 O O . MET A 1 261 ? -2.983 12.224 23.775 1.00 88.25 261 MET A O 1
ATOM 2046 N N . ASN A 1 262 ? -0.843 12.565 23.215 1.00 87.69 262 ASN A N 1
ATOM 2047 C CA . ASN A 1 262 ? -1.144 13.432 22.072 1.00 87.69 262 ASN A CA 1
ATOM 2048 C C . ASN A 1 262 ? -1.830 12.665 20.931 1.00 87.69 262 ASN A C 1
ATOM 2050 O O . ASN A 1 262 ? -2.809 13.152 20.363 1.00 87.69 262 ASN A O 1
ATOM 2054 N N . GLU A 1 263 ? -1.362 11.454 20.616 1.00 87.00 263 GLU A N 1
ATOM 2055 C CA . GLU A 1 263 ? -2.015 10.565 19.645 1.00 87.00 263 GLU A CA 1
ATOM 2056 C C . GLU A 1 263 ? -3.436 10.221 20.099 1.00 87.00 263 GLU A C 1
ATOM 2058 O O . GLU A 1 263 ? -4.390 10.341 19.329 1.00 87.00 263 GLU A O 1
ATOM 2063 N N . THR A 1 264 ? -3.591 9.871 21.375 1.00 90.38 264 THR A N 1
ATOM 2064 C CA . THR A 1 264 ? -4.891 9.574 21.979 1.00 90.38 264 THR A CA 1
ATOM 2065 C C . THR A 1 264 ? -5.829 10.779 21.916 1.00 90.38 264 THR A C 1
ATOM 2067 O O . THR A 1 264 ? -6.968 10.651 21.474 1.00 90.38 264 THR A O 1
ATOM 2070 N N . ALA A 1 265 ? -5.355 11.970 22.281 1.00 91.62 265 ALA A N 1
ATOM 2071 C CA . ALA A 1 265 ? -6.137 13.198 22.191 1.00 91.62 265 ALA A CA 1
ATOM 2072 C C . ALA A 1 265 ? -6.550 13.503 20.744 1.00 91.62 265 ALA A C 1
ATOM 2074 O O . ALA A 1 265 ? -7.681 13.920 20.498 1.00 91.62 265 ALA A O 1
ATOM 2075 N N . SER A 1 266 ? -5.667 13.262 19.772 1.00 92.81 266 SER A N 1
ATOM 2076 C CA . SER A 1 266 ? -5.989 13.407 18.350 1.00 92.81 266 SER A CA 1
ATOM 2077 C C . SER A 1 266 ? -7.117 12.463 17.923 1.00 92.81 266 SER A C 1
ATOM 2079 O O . SER A 1 266 ? -8.047 12.900 17.245 1.00 92.81 266 SER A O 1
ATOM 2081 N N . ILE A 1 267 ? -7.089 11.203 18.372 1.00 94.00 267 ILE A N 1
ATOM 2082 C CA . ILE A 1 267 ? -8.163 10.229 18.124 1.00 94.00 267 ILE A CA 1
ATOM 2083 C C . ILE A 1 267 ? -9.483 10.739 18.707 1.00 94.00 267 ILE A C 1
ATOM 2085 O O . ILE A 1 267 ? -10.463 10.867 17.975 1.00 94.00 267 ILE A O 1
ATOM 2089 N N . LEU A 1 268 ? -9.498 11.084 20.000 1.00 93.94 268 LEU A N 1
ATOM 2090 C CA . LEU A 1 268 ? -10.713 11.489 20.714 1.00 93.94 268 LEU A CA 1
ATOM 2091 C C . LEU A 1 268 ? -11.344 12.771 20.145 1.00 93.94 268 LEU A C 1
ATOM 2093 O O . LEU A 1 268 ? -12.565 12.873 20.082 1.00 93.94 268 LEU A O 1
ATOM 2097 N N . ASN A 1 269 ? -10.535 13.723 19.674 1.00 94.50 269 ASN A N 1
ATOM 2098 C CA . ASN A 1 269 ? -11.024 14.980 19.097 1.00 94.50 269 ASN A CA 1
ATOM 2099 C C . ASN A 1 269 ? -11.546 14.851 17.655 1.00 94.50 269 ASN A C 1
ATOM 2101 O O . ASN A 1 269 ? -12.130 15.798 17.133 1.00 94.50 269 ASN A O 1
ATOM 2105 N N . ASN A 1 270 ? -11.320 13.716 16.986 1.00 95.75 270 ASN A N 1
ATOM 2106 C CA . ASN A 1 270 ? -11.671 13.519 15.574 1.00 95.75 270 ASN A CA 1
ATOM 2107 C C . ASN A 1 270 ? -12.673 12.378 15.348 1.00 95.75 270 ASN A C 1
ATOM 2109 O O . ASN A 1 270 ? -12.843 11.932 14.204 1.00 95.75 270 ASN A O 1
ATOM 2113 N N . LEU A 1 271 ? -13.334 11.918 16.409 1.00 96.69 271 LEU A N 1
ATOM 2114 C CA . LEU A 1 271 ? -14.333 10.857 16.351 1.00 96.69 271 LEU A CA 1
ATOM 2115 C C . LEU A 1 271 ? -15.529 11.235 15.469 1.00 96.69 271 LEU A C 1
ATOM 2117 O O . LEU A 1 271 ? -15.843 12.401 15.237 1.00 96.69 271 LEU A O 1
ATOM 2121 N N . SER A 1 272 ? -16.194 10.205 14.965 1.00 96.31 272 SER A N 1
ATOM 2122 C CA . SER A 1 272 ? -17.472 10.275 14.264 1.00 96.31 272 SER A CA 1
ATOM 2123 C C . SER A 1 272 ? -18.288 9.023 14.591 1.00 96.31 272 SER A C 1
ATOM 2125 O O . SER A 1 272 ? -17.746 8.024 15.069 1.00 96.31 272 SER A O 1
ATOM 2127 N N . GLU A 1 273 ? -19.578 9.029 14.257 1.00 95.25 273 GLU A N 1
ATOM 2128 C CA . GLU A 1 273 ? -20.463 7.866 14.445 1.00 95.25 273 GLU A CA 1
ATOM 2129 C C . GLU A 1 273 ? -20.042 6.629 13.632 1.00 95.25 273 GLU A C 1
ATOM 2131 O O . GLU A 1 273 ? -20.448 5.503 13.918 1.00 95.25 273 GLU A O 1
ATOM 2136 N N . LYS A 1 274 ? -19.217 6.832 12.600 1.00 96.31 274 LYS A N 1
ATOM 2137 C CA . LYS A 1 274 ? -18.723 5.785 11.699 1.00 96.31 274 LYS A CA 1
ATOM 2138 C C . LYS A 1 274 ? -17.277 5.391 11.989 1.00 96.31 274 LYS A C 1
ATOM 2140 O O . LYS A 1 274 ? -16.712 4.584 11.256 1.00 96.31 274 LYS A O 1
ATOM 2145 N N . SER A 1 275 ? -16.696 5.916 13.064 1.00 97.44 275 SER A N 1
ATOM 2146 C CA . SER A 1 275 ? -15.325 5.605 13.444 1.00 97.44 275 SER A CA 1
ATOM 2147 C C . SER A 1 275 ? -15.215 4.200 14.043 1.00 97.44 275 SER A C 1
ATOM 2149 O O . SER A 1 275 ? -16.024 3.795 14.884 1.00 97.44 275 SER A O 1
ATOM 2151 N N . LEU A 1 276 ? -14.170 3.478 13.636 1.00 98.00 276 LEU A N 1
ATOM 2152 C CA . LEU A 1 276 ? -13.671 2.281 14.310 1.00 98.00 276 LEU A CA 1
ATOM 2153 C C . LEU A 1 276 ? -12.415 2.666 15.093 1.00 98.00 276 LEU A C 1
ATOM 2155 O O . LEU A 1 276 ? -11.441 3.136 14.508 1.00 98.00 276 LEU A O 1
ATOM 2159 N N . VAL A 1 277 ? -12.432 2.467 16.406 1.00 97.56 277 VAL A N 1
ATOM 2160 C CA . VAL A 1 277 ? -11.345 2.846 17.311 1.00 97.56 277 VAL A CA 1
ATOM 2161 C C . VAL A 1 277 ? -10.682 1.593 17.869 1.00 97.56 277 VAL A C 1
ATOM 2163 O O . VAL A 1 277 ? -11.342 0.703 18.395 1.00 97.56 277 VAL A O 1
ATOM 2166 N N . ILE A 1 278 ? -9.362 1.517 17.754 1.00 96.19 278 ILE A N 1
ATOM 2167 C CA . ILE A 1 278 ? -8.548 0.406 18.238 1.00 96.19 278 ILE A CA 1
ATOM 2168 C C . ILE A 1 278 ? -7.464 0.973 19.140 1.00 96.19 278 ILE A C 1
ATOM 2170 O O . ILE A 1 278 ? -6.587 1.709 18.683 1.00 96.19 278 ILE A O 1
ATOM 2174 N N . LEU A 1 279 ? -7.520 0.612 20.415 1.00 94.06 279 LEU A N 1
ATOM 2175 C CA . LEU A 1 279 ? -6.592 1.057 21.444 1.00 94.06 279 LEU A CA 1
ATOM 2176 C C . LEU A 1 279 ? -5.922 -0.170 22.056 1.00 94.06 279 LEU A C 1
ATOM 2178 O O . LEU A 1 279 ? -6.603 -1.064 22.551 1.00 94.06 279 LEU A O 1
ATOM 2182 N N . ASP A 1 280 ? -4.597 -0.220 22.001 1.00 90.88 280 ASP A N 1
ATOM 2183 C CA . ASP A 1 280 ? -3.786 -1.297 22.560 1.00 90.88 280 ASP A CA 1
ATOM 2184 C C . ASP A 1 280 ? -2.885 -0.719 23.652 1.00 90.88 280 ASP A C 1
ATOM 2186 O O . ASP A 1 280 ? -2.003 0.096 23.385 1.00 90.88 280 ASP A O 1
ATOM 2190 N N . GLU A 1 281 ? -3.114 -1.166 24.884 1.00 85.06 281 GLU A N 1
ATOM 2191 C CA . GLU A 1 281 ? -2.226 -0.965 26.030 1.00 85.06 281 GLU A CA 1
ATOM 2192 C C . GLU A 1 281 ? -2.004 0.492 26.470 1.00 85.06 281 GLU A C 1
ATOM 2194 O O . GLU A 1 281 ? -0.920 0.851 26.938 1.00 85.06 281 GLU A O 1
ATOM 2199 N N . ILE A 1 282 ? -3.048 1.320 26.378 1.00 86.12 282 ILE A N 1
ATOM 2200 C CA . ILE A 1 282 ? -3.003 2.713 26.840 1.00 86.12 282 ILE A CA 1
ATOM 2201 C C . ILE A 1 282 ? -2.702 2.801 28.341 1.00 86.12 282 ILE A C 1
ATOM 2203 O O . ILE A 1 282 ? -3.282 2.069 29.145 1.00 86.12 282 ILE A O 1
ATOM 2207 N N . GLY A 1 283 ? -1.837 3.741 28.722 1.00 80.25 283 GLY A N 1
ATOM 2208 C CA . GLY A 1 283 ? -1.533 4.070 30.115 1.00 80.25 283 GLY A CA 1
ATOM 2209 C C . GLY A 1 283 ? -0.342 3.310 30.701 1.00 80.25 283 GLY A C 1
ATOM 2210 O O . GLY A 1 283 ? 0.046 3.580 31.836 1.00 80.25 283 GLY A O 1
ATOM 2211 N N . ARG A 1 284 ? 0.301 2.417 29.935 1.00 81.69 284 ARG A N 1
ATOM 2212 C CA . ARG A 1 284 ? 1.478 1.658 30.401 1.00 81.69 284 ARG A CA 1
ATOM 2213 C C . ARG A 1 284 ? 2.706 2.522 30.712 1.00 81.69 284 ARG A C 1
ATOM 2215 O O . ARG A 1 284 ? 3.559 2.086 31.479 1.00 81.69 284 ARG A O 1
ATOM 2222 N N . GLY A 1 285 ? 2.820 3.709 30.115 1.00 77.69 285 GLY A N 1
ATOM 2223 C CA . GLY A 1 285 ? 3.976 4.602 30.269 1.00 77.69 285 GLY A CA 1
ATOM 2224 C C . GLY A 1 285 ? 4.030 5.408 31.577 1.00 77.69 285 GLY A C 1
ATOM 2225 O O . GLY A 1 285 ? 4.917 6.247 31.718 1.00 77.69 285 GLY A O 1
ATOM 2226 N N . THR A 1 286 ? 3.097 5.198 32.513 1.00 83.75 286 THR A N 1
ATOM 2227 C CA . THR A 1 286 ? 2.992 5.954 33.776 1.00 83.75 286 THR A CA 1
ATOM 2228 C C . THR A 1 286 ? 2.743 5.035 34.984 1.00 83.75 286 THR A C 1
ATOM 2230 O O . THR A 1 286 ? 2.701 3.810 34.856 1.00 83.75 286 THR A O 1
ATOM 2233 N N . ALA A 1 287 ? 2.612 5.612 36.183 1.00 88.00 287 ALA A N 1
ATOM 2234 C CA . ALA A 1 287 ? 2.265 4.884 37.398 1.00 88.00 287 ALA A CA 1
ATOM 2235 C C . ALA A 1 287 ? 0.959 4.096 37.214 1.00 88.00 287 ALA A C 1
ATOM 2237 O O . ALA A 1 287 ? 0.005 4.589 36.617 1.00 88.00 287 ALA A O 1
ATOM 2238 N N . THR A 1 288 ? 0.894 2.882 37.766 1.00 86.62 288 THR A N 1
ATOM 2239 C CA . THR A 1 288 ? -0.216 1.944 37.537 1.00 86.62 288 THR A CA 1
ATOM 2240 C C . THR A 1 288 ? -1.588 2.568 37.791 1.00 86.62 288 THR A C 1
ATOM 2242 O O . THR A 1 288 ? -2.470 2.446 36.951 1.00 86.62 288 THR A O 1
ATOM 2245 N N . PHE A 1 289 ? -1.769 3.280 38.908 1.00 90.44 289 PHE A N 1
ATOM 2246 C CA . PHE A 1 289 ? -3.052 3.911 39.231 1.00 90.44 289 PHE A CA 1
ATOM 2247 C C . PHE A 1 289 ? -3.417 5.054 38.279 1.00 90.44 289 PHE A C 1
ATOM 2249 O O . PHE A 1 289 ? -4.588 5.194 37.929 1.00 90.44 289 PHE A O 1
ATOM 2256 N N . ASP A 1 290 ? -2.433 5.826 37.816 1.00 90.75 290 ASP A N 1
ATOM 2257 C CA . ASP A 1 290 ? -2.654 6.889 36.834 1.00 90.75 290 ASP A CA 1
ATOM 2258 C C . ASP A 1 290 ? -3.024 6.284 35.473 1.00 90.75 290 ASP A C 1
ATOM 2260 O O . ASP A 1 290 ? -3.984 6.719 34.841 1.00 90.75 290 ASP A O 1
ATOM 2264 N N . GLY A 1 291 ? -2.328 5.221 35.057 1.00 90.56 291 GLY A N 1
ATOM 2265 C CA . GLY A 1 291 ? -2.605 4.488 33.820 1.00 90.56 291 GLY A CA 1
ATOM 2266 C C . GLY A 1 291 ? -4.000 3.859 33.804 1.00 90.56 291 GLY A C 1
ATOM 2267 O O . GLY A 1 291 ? -4.743 4.046 32.840 1.00 90.56 291 GLY A O 1
ATOM 2268 N N . ILE A 1 292 ? -4.395 3.194 34.899 1.00 93.06 292 ILE A N 1
ATOM 2269 C CA . ILE A 1 292 ? -5.759 2.671 35.091 1.00 93.06 292 ILE A CA 1
ATOM 2270 C C . ILE A 1 292 ? -6.773 3.812 35.005 1.00 93.06 292 ILE A C 1
ATOM 2272 O O . ILE A 1 292 ? -7.763 3.685 34.291 1.00 93.06 292 ILE A O 1
ATOM 2276 N N . SER A 1 293 ? -6.531 4.928 35.700 1.00 93.69 293 SER A N 1
ATOM 2277 C CA . SER A 1 293 ? -7.465 6.062 35.740 1.00 93.69 293 SER A CA 1
ATOM 2278 C C . SER A 1 293 ? -7.677 6.682 34.359 1.00 93.69 293 SER A C 1
ATOM 2280 O O . SER A 1 293 ? -8.811 6.994 33.992 1.00 93.69 293 SER A O 1
ATOM 2282 N N . ILE A 1 294 ? -6.611 6.818 33.566 1.00 92.56 294 ILE A N 1
ATOM 2283 C CA . ILE A 1 294 ? -6.679 7.317 32.187 1.00 92.56 294 ILE A CA 1
ATOM 2284 C C . ILE A 1 294 ? -7.448 6.339 31.301 1.00 92.56 294 ILE A C 1
ATOM 2286 O O . ILE A 1 294 ? -8.405 6.742 30.643 1.00 92.56 294 ILE A O 1
ATOM 2290 N N . ALA A 1 295 ? -7.081 5.055 31.316 1.00 93.50 295 ALA A N 1
ATOM 2291 C CA . ALA A 1 295 ? -7.735 4.036 30.501 1.00 93.50 295 ALA A CA 1
ATOM 2292 C C . ALA A 1 295 ? -9.233 3.916 30.834 1.00 93.50 295 ALA A C 1
ATOM 2294 O O . ALA A 1 295 ? -10.070 3.869 29.934 1.00 93.50 295 ALA A O 1
ATOM 2295 N N . TRP A 1 296 ? -9.575 3.945 32.124 1.00 95.62 296 TRP A N 1
ATOM 2296 C CA . TRP A 1 296 ? -10.953 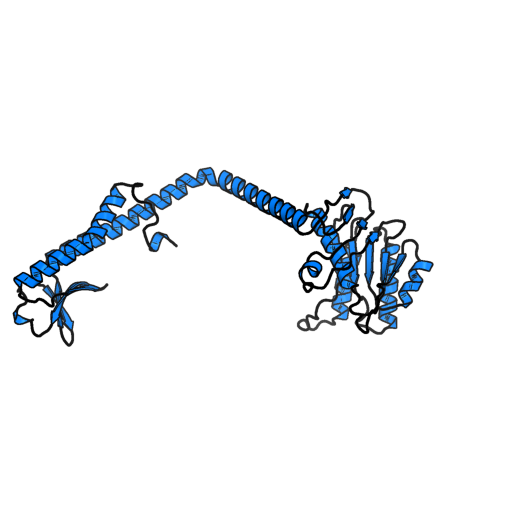3.951 32.609 1.00 95.62 296 TRP A CA 1
ATOM 2297 C C . TRP A 1 296 ? -11.730 5.166 32.093 1.00 95.62 296 TRP A C 1
ATOM 2299 O O . TRP A 1 296 ? -12.776 5.009 31.462 1.00 95.62 296 TRP A O 1
ATOM 2309 N N . SER A 1 297 ? -11.186 6.369 32.298 1.00 94.81 297 SER A N 1
ATOM 2310 C CA . SER A 1 297 ? -11.819 7.622 31.864 1.00 94.81 297 SER A CA 1
ATOM 2311 C C . SER A 1 297 ? -12.011 7.669 30.347 1.00 94.81 297 SER A C 1
ATOM 2313 O O . SER A 1 297 ? -12.993 8.220 29.861 1.00 94.81 297 SER A O 1
ATOM 2315 N N . MET A 1 298 ? -11.095 7.073 29.579 1.00 94.75 298 MET A N 1
ATOM 2316 C CA . MET A 1 298 ? -11.215 6.982 28.126 1.00 94.75 298 MET A CA 1
ATOM 2317 C C . MET A 1 298 ? -12.339 6.053 27.682 1.00 94.75 298 MET A C 1
ATOM 2319 O O . MET A 1 298 ? -13.072 6.403 26.760 1.00 94.75 298 MET A O 1
ATOM 2323 N N . VAL A 1 299 ? -12.486 4.882 28.309 1.00 96.06 299 VAL A N 1
ATOM 2324 C CA . VAL A 1 299 ? -13.599 3.974 27.995 1.00 96.06 299 VAL A CA 1
ATOM 2325 C C . VAL A 1 299 ? -14.933 4.633 28.342 1.00 96.06 299 VAL A C 1
ATOM 2327 O O . VAL A 1 299 ? -15.849 4.603 27.521 1.00 96.06 299 VAL A O 1
ATOM 2330 N N . GLU A 1 300 ? -15.025 5.291 29.503 1.00 95.88 300 GLU A N 1
ATOM 2331 C CA . GLU A 1 300 ? -16.199 6.086 29.883 1.00 95.88 300 GLU A CA 1
ATOM 2332 C C . GLU A 1 300 ? -16.495 7.183 28.855 1.00 95.88 300 GLU A C 1
ATOM 2334 O O . GLU A 1 300 ? -17.619 7.274 28.364 1.00 95.88 300 GLU A O 1
ATOM 2339 N N . PHE A 1 301 ? -15.486 7.965 28.464 1.00 96.12 301 PHE A N 1
ATOM 2340 C CA . PHE A 1 301 ? -15.638 9.016 27.462 1.00 96.12 301 PHE A CA 1
ATOM 2341 C C . PHE A 1 301 ? -16.119 8.466 26.113 1.00 96.12 301 PHE A C 1
ATOM 2343 O O . PHE A 1 301 ? -17.063 9.000 25.539 1.00 96.12 301 PHE A O 1
ATOM 2350 N N . LEU A 1 302 ? -15.511 7.390 25.605 1.00 95.88 302 LEU A N 1
ATOM 2351 C CA . LEU A 1 302 ? -15.892 6.789 24.323 1.00 95.88 302 LEU A CA 1
ATOM 2352 C C . LEU A 1 302 ? -17.326 6.253 24.354 1.00 95.88 302 LEU A C 1
ATOM 2354 O O . LEU A 1 302 ? -18.082 6.478 23.406 1.00 95.88 302 LEU A O 1
ATOM 2358 N N . GLN A 1 303 ? -17.720 5.589 25.440 1.00 95.56 303 GLN A N 1
ATOM 2359 C CA . GLN A 1 303 ? -19.066 5.039 25.602 1.00 95.56 303 GLN A CA 1
ATOM 2360 C C . GLN A 1 303 ? -20.135 6.138 25.736 1.00 95.56 303 GLN A C 1
ATOM 2362 O O . GLN A 1 303 ? -21.228 6.019 25.180 1.00 95.56 303 GLN A O 1
ATOM 2367 N N . GLN A 1 304 ? -19.815 7.227 26.439 1.00 94.38 304 GLN A N 1
ATOM 2368 C CA . GLN A 1 304 ? -20.741 8.337 26.687 1.00 94.38 304 GLN A CA 1
ATOM 2369 C C . GLN A 1 304 ? -20.717 9.416 25.598 1.00 94.38 304 GLN A C 1
ATOM 2371 O O . GLN A 1 304 ? -21.599 10.277 25.584 1.00 94.38 304 GLN A O 1
ATOM 2376 N N . SER A 1 305 ? -19.726 9.387 24.702 1.00 94.25 305 SER A N 1
ATOM 2377 C CA . SER A 1 305 ? -19.603 10.341 23.597 1.00 94.25 305 SER A CA 1
ATOM 2378 C C . SER A 1 305 ? -20.873 10.379 22.748 1.00 94.25 305 SER A C 1
ATOM 2380 O O . SER A 1 305 ? -21.594 9.388 22.628 1.00 94.25 305 SER A O 1
ATOM 2382 N N . THR A 1 306 ? -21.151 11.524 22.124 1.00 93.50 306 THR A N 1
ATOM 2383 C CA . THR A 1 306 ? -22.305 11.644 21.219 1.00 93.50 306 THR A CA 1
ATOM 2384 C C . THR A 1 306 ? -22.126 10.715 20.023 1.00 93.50 306 THR A C 1
ATOM 2386 O O . THR A 1 306 ? -23.067 10.066 19.578 1.00 93.50 306 THR A O 1
ATOM 2389 N N . GLU A 1 307 ? -20.892 10.606 19.543 1.00 94.38 307 GLU A N 1
ATOM 2390 C CA . GLU A 1 307 ? -20.475 9.831 18.387 1.00 94.38 307 GLU A CA 1
ATOM 2391 C C . GLU A 1 307 ? -20.625 8.324 18.631 1.00 94.38 307 GLU A C 1
ATOM 2393 O O . GLU A 1 307 ? -21.019 7.603 17.719 1.00 94.38 307 GLU A O 1
ATOM 2398 N N . LYS A 1 308 ? -20.364 7.849 19.857 1.00 94.38 308 LYS A N 1
ATOM 2399 C CA . LYS A 1 308 ? -20.371 6.427 20.246 1.00 94.38 308 LYS A CA 1
ATOM 2400 C C . LYS A 1 308 ? -19.651 5.519 19.235 1.00 94.38 308 LYS A C 1
ATOM 2402 O O . LYS A 1 308 ? -20.266 4.616 18.657 1.00 94.38 308 LYS A O 1
ATOM 2407 N N . PRO A 1 309 ? -18.350 5.740 18.985 1.00 96.44 309 PRO A N 1
ATOM 2408 C CA . PRO A 1 309 ? -17.608 4.940 18.022 1.00 96.44 309 PRO A CA 1
ATOM 2409 C C . PRO A 1 309 ? -17.485 3.488 18.496 1.00 96.44 309 PRO A C 1
ATOM 2411 O O . PRO A 1 309 ? -17.334 3.216 19.694 1.00 96.44 309 PRO A O 1
ATOM 2414 N N . LYS A 1 310 ? -17.473 2.554 17.541 1.00 97.75 310 LYS A N 1
ATOM 2415 C CA . LYS A 1 310 ? -17.169 1.144 17.819 1.00 97.75 310 LYS A CA 1
ATOM 2416 C C . LYS A 1 310 ? -15.717 1.033 18.257 1.00 97.75 310 LYS A C 1
ATOM 2418 O O . LYS A 1 310 ? -14.833 1.515 17.549 1.00 97.75 310 LYS A O 1
ATOM 2423 N N . THR A 1 311 ? -15.474 0.401 19.398 1.00 97.56 311 THR A N 1
ATOM 2424 C CA . THR A 1 311 ? -14.166 0.434 20.052 1.00 97.56 311 THR A CA 1
ATOM 2425 C C . THR A 1 311 ? -13.693 -0.958 20.452 1.00 97.56 311 THR A C 1
ATOM 2427 O O . THR A 1 311 ? -14.387 -1.699 21.144 1.00 97.56 311 THR A O 1
ATOM 2430 N N . LEU A 1 312 ? -12.458 -1.283 20.078 1.00 97.12 312 LEU A N 1
ATOM 2431 C CA . LEU A 1 312 ? -11.691 -2.379 20.652 1.00 97.12 312 LEU A CA 1
ATOM 2432 C C . LEU A 1 312 ? -10.620 -1.808 21.577 1.00 97.12 312 LEU A C 1
ATOM 2434 O O . LEU A 1 312 ? -9.750 -1.059 21.130 1.00 97.12 312 LEU A O 1
ATOM 2438 N N . PHE A 1 313 ? -10.675 -2.174 22.852 1.00 95.88 313 PHE A N 1
ATOM 2439 C CA . PHE A 1 313 ? -9.762 -1.691 23.879 1.00 95.88 313 PHE A CA 1
ATOM 2440 C C . PHE A 1 313 ? -9.010 -2.866 24.502 1.00 95.88 313 PHE A C 1
ATOM 2442 O O . PHE A 1 313 ? -9.538 -3.564 25.364 1.00 95.88 313 PHE A O 1
ATOM 2449 N N . ALA A 1 314 ? -7.768 -3.102 24.092 1.00 93.69 314 ALA A N 1
ATOM 2450 C CA . ALA A 1 314 ? -6.927 -4.116 24.711 1.00 93.69 314 ALA A CA 1
ATOM 2451 C C . ALA A 1 314 ? -6.119 -3.533 25.869 1.00 93.69 314 ALA A C 1
ATOM 2453 O O . ALA A 1 314 ? -5.498 -2.477 25.757 1.00 93.69 314 ALA A O 1
ATOM 2454 N N . THR A 1 315 ? -6.110 -4.241 26.995 1.00 91.12 315 THR A N 1
ATOM 2455 C CA . THR A 1 315 ? -5.437 -3.780 28.212 1.00 91.12 315 THR A CA 1
ATOM 2456 C C . THR A 1 315 ? -4.814 -4.930 29.001 1.00 91.12 315 THR A C 1
ATOM 2458 O O . THR A 1 315 ? -5.066 -6.115 28.747 1.00 91.12 315 THR A O 1
ATOM 2461 N N . HIS A 1 316 ? -3.947 -4.563 29.943 1.00 88.31 316 HIS A N 1
ATOM 2462 C CA . HIS A 1 316 ? -3.423 -5.435 31.003 1.00 88.31 316 HIS A CA 1
ATOM 2463 C C . HIS A 1 316 ? -3.998 -5.093 32.376 1.00 88.31 316 HIS A C 1
ATOM 2465 O O . HIS A 1 316 ? -3.764 -5.821 33.334 1.00 88.31 316 HIS A O 1
ATOM 2471 N N . TYR A 1 317 ? -4.759 -4.006 32.469 1.00 90.25 317 TYR A N 1
ATOM 2472 C CA . TYR A 1 317 ? -5.445 -3.607 33.686 1.00 90.25 317 TYR A CA 1
ATOM 2473 C C . TYR A 1 317 ? -6.727 -4.421 33.838 1.00 90.25 317 TYR A C 1
ATOM 2475 O O . TYR A 1 317 ? -7.728 -4.153 33.175 1.00 90.25 317 TYR A O 1
ATOM 2483 N N . HIS A 1 318 ? -6.693 -5.436 34.696 1.00 89.00 318 HIS A N 1
ATOM 2484 C CA . HIS A 1 318 ? -7.858 -6.276 34.984 1.00 89.00 318 HIS A CA 1
ATOM 2485 C C . HIS A 1 318 ? -8.981 -5.500 35.680 1.00 89.00 318 HIS A C 1
ATOM 2487 O O . HIS A 1 318 ? -10.143 -5.886 35.595 1.00 89.00 318 HIS A O 1
ATOM 2493 N N . GLU A 1 319 ? -8.647 -4.385 36.327 1.00 91.56 319 GLU A N 1
ATOM 2494 C CA . GLU A 1 319 ? -9.582 -3.467 36.966 1.00 91.56 319 GLU A CA 1
ATOM 2495 C C . GLU A 1 319 ? -10.630 -2.944 35.978 1.00 91.56 319 GLU A C 1
ATOM 2497 O O . GLU A 1 319 ? -11.788 -2.780 36.357 1.00 91.56 319 GLU A O 1
ATOM 2502 N N . LEU A 1 320 ? -10.262 -2.759 34.702 1.00 93.12 320 LEU A N 1
ATOM 2503 C CA . LEU A 1 320 ? -11.179 -2.296 33.657 1.00 93.12 320 LEU A CA 1
ATOM 2504 C C . LEU A 1 320 ? -12.329 -3.278 33.394 1.00 93.12 320 LEU A C 1
ATOM 2506 O O . LEU A 1 320 ? -13.370 -2.846 32.911 1.00 93.12 320 LEU A O 1
ATOM 2510 N N . ASN 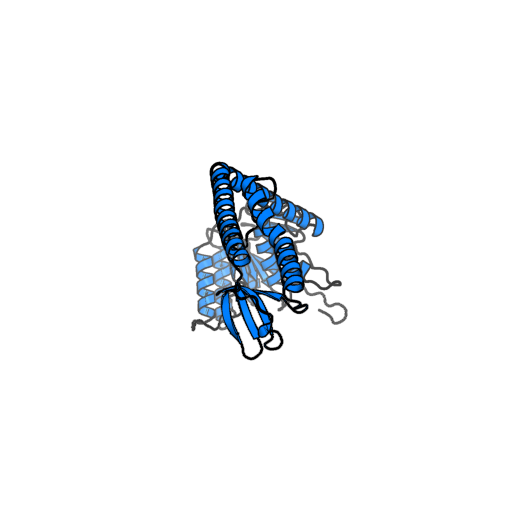A 1 321 ? -12.209 -4.556 33.773 1.00 91.88 321 ASN A N 1
ATOM 2511 C CA . ASN A 1 321 ? -13.303 -5.516 33.609 1.00 91.88 321 ASN A CA 1
ATOM 2512 C C . ASN A 1 321 ? -14.562 -5.107 34.392 1.00 91.88 321 ASN A C 1
ATOM 2514 O O . ASN A 1 321 ? -15.676 -5.417 33.977 1.00 91.88 321 ASN A O 1
ATOM 2518 N N . ALA A 1 322 ? -14.411 -4.350 35.484 1.00 93.75 322 ALA A N 1
ATOM 2519 C CA . ALA A 1 322 ? -15.540 -3.838 36.259 1.00 93.75 322 ALA A CA 1
ATOM 2520 C C . ALA A 1 322 ? -16.399 -2.806 35.495 1.00 93.75 322 ALA A C 1
ATOM 2522 O O . ALA A 1 322 ? -17.445 -2.396 36.000 1.00 93.75 322 ALA A O 1
ATOM 2523 N N . LEU A 1 323 ? -15.970 -2.353 34.310 1.00 94.69 323 LEU A N 1
ATOM 2524 C CA . LEU A 1 323 ? -16.731 -1.430 33.466 1.00 94.69 323 LEU A CA 1
ATOM 2525 C C . LEU A 1 323 ? -17.933 -2.085 32.783 1.00 94.69 323 LEU A C 1
ATOM 2527 O O . LEU A 1 323 ? -18.919 -1.391 32.559 1.00 94.69 323 LEU A O 1
ATOM 2531 N N . GLU A 1 324 ? -17.891 -3.389 32.495 1.00 95.19 324 GLU A N 1
ATOM 2532 C CA . GLU A 1 324 ? -19.033 -4.105 31.899 1.00 95.19 324 GLU A CA 1
ATOM 2533 C C . GLU A 1 324 ? -20.286 -4.025 32.787 1.00 95.19 324 GLU A C 1
ATOM 2535 O O . GLU A 1 324 ? -21.390 -3.821 32.288 1.00 95.19 324 GLU A O 1
ATOM 2540 N N . ASP A 1 325 ? -20.111 -4.092 34.110 1.00 94.25 325 ASP A N 1
ATOM 2541 C CA . ASP A 1 325 ? -21.217 -3.984 35.070 1.00 94.2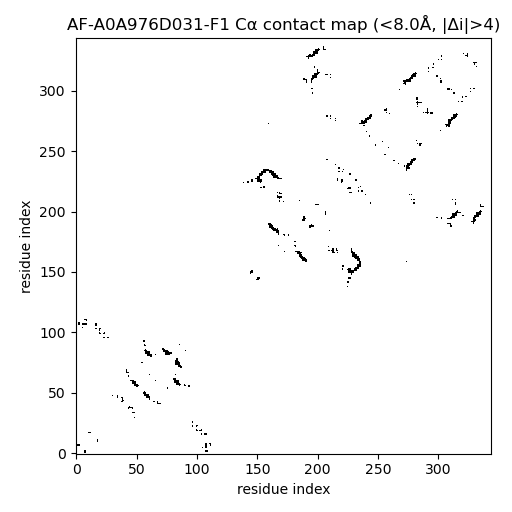5 325 ASP A CA 1
ATOM 2542 C C . ASP A 1 325 ? -21.714 -2.539 35.259 1.00 94.25 325 ASP A C 1
ATOM 2544 O O . ASP A 1 325 ? -22.801 -2.313 35.795 1.00 94.25 325 ASP A O 1
ATOM 2548 N N . LYS A 1 326 ? -20.915 -1.541 34.856 1.00 95.00 326 LYS A N 1
ATOM 2549 C CA . LYS A 1 326 ? -21.176 -0.112 35.106 1.00 95.00 326 LYS A CA 1
ATOM 2550 C C . LYS A 1 326 ? -21.674 0.642 33.880 1.00 95.00 326 LYS A C 1
ATOM 2552 O O . LYS A 1 326 ? -22.417 1.609 34.034 1.00 95.00 326 LYS A O 1
ATOM 2557 N N . LEU A 1 327 ? -21.250 0.240 32.685 1.00 94.81 327 LEU A N 1
ATOM 2558 C CA . LEU A 1 327 ? -21.508 0.953 31.440 1.00 94.81 327 LEU A CA 1
ATOM 2559 C C . LEU A 1 327 ? -22.223 0.046 30.438 1.00 94.81 327 LEU A C 1
ATOM 2561 O O . LEU A 1 327 ? -21.707 -0.984 30.010 1.00 94.81 327 LEU A O 1
ATOM 2565 N N . SER A 1 328 ? -23.406 0.471 29.997 1.00 93.94 328 SER A N 1
ATOM 2566 C CA . SER A 1 328 ? -24.152 -0.226 28.947 1.00 93.94 328 SER A CA 1
ATOM 2567 C C . SER A 1 328 ? -23.368 -0.237 27.634 1.00 93.94 328 SER A C 1
ATOM 2569 O O . SER A 1 328 ? -22.879 0.808 27.202 1.00 93.94 328 SER A O 1
ATOM 2571 N N . GLY A 1 329 ? -23.297 -1.386 26.966 1.00 93.69 329 GLY A N 1
ATOM 2572 C CA . GLY A 1 329 ? -22.575 -1.513 25.698 1.00 93.69 329 GLY A CA 1
ATOM 2573 C C . GLY A 1 329 ? -21.078 -1.792 25.849 1.00 93.69 329 GLY A C 1
ATOM 2574 O O . GLY A 1 329 ? -20.396 -1.918 24.836 1.00 93.69 329 GLY A O 1
ATOM 2575 N N . VAL A 1 330 ? -20.559 -1.917 27.075 1.00 97.31 330 VAL A N 1
ATOM 2576 C CA . VAL A 1 330 ? -19.195 -2.397 27.334 1.00 97.31 330 VAL A CA 1
ATOM 2577 C C . VAL A 1 330 ? -19.235 -3.893 27.623 1.00 97.31 330 VAL A C 1
ATOM 2579 O O . VAL A 1 330 ? -20.050 -4.340 28.424 1.00 97.31 330 VAL A O 1
ATOM 2582 N N . ARG A 1 331 ? -18.374 -4.674 26.966 1.00 97.00 331 ARG A N 1
ATOM 2583 C CA . ARG A 1 331 ? -18.311 -6.137 27.108 1.00 97.00 331 ARG A CA 1
ATOM 2584 C C . ARG A 1 331 ? -16.882 -6.617 27.293 1.00 97.00 331 ARG A C 1
ATOM 2586 O O . ARG A 1 331 ? -15.986 -6.169 26.577 1.00 97.00 331 ARG A O 1
ATOM 2593 N N . ASN A 1 332 ? -16.668 -7.550 28.215 1.00 95.50 332 ASN A N 1
ATOM 2594 C CA . ASN A 1 332 ? -15.345 -8.119 28.446 1.00 95.50 332 ASN A CA 1
ATOM 2595 C C . ASN A 1 332 ? -15.114 -9.356 27.585 1.00 95.50 332 ASN A C 1
ATOM 2597 O O . ASN A 1 332 ? -15.898 -10.302 27.591 1.00 95.50 332 ASN A O 1
ATOM 2601 N N . TYR A 1 333 ? -13.987 -9.369 26.883 1.00 94.25 333 TYR A N 1
ATOM 2602 C CA . TYR A 1 333 ? -13.492 -10.521 26.144 1.00 94.25 333 TYR A CA 1
ATOM 2603 C C . TYR A 1 333 ? -12.116 -10.894 26.690 1.00 94.25 333 TYR A C 1
ATOM 2605 O O . TYR A 1 333 ? -11.323 -10.043 27.105 1.00 94.25 333 TYR A O 1
ATOM 2613 N N . HIS A 1 334 ? -11.825 -12.189 26.694 1.00 87.81 334 HIS A N 1
ATOM 2614 C CA . HIS A 1 334 ? -10.536 -12.710 27.120 1.00 87.81 334 HIS A CA 1
ATOM 2615 C C . HIS A 1 334 ? -10.027 -13.706 26.091 1.00 87.81 334 HIS A C 1
ATOM 2617 O O . HIS A 1 334 ? -10.796 -14.506 25.561 1.00 87.81 334 HIS A O 1
ATOM 2623 N N . ILE A 1 335 ? -8.726 -13.666 25.815 1.00 81.81 335 ILE A N 1
ATOM 2624 C CA . ILE A 1 335 ? -8.113 -14.694 24.980 1.00 81.81 335 ILE A CA 1
ATOM 2625 C C . ILE A 1 335 ? -7.683 -15.855 25.869 1.00 81.81 335 ILE A C 1
ATOM 2627 O O . ILE A 1 335 ? -6.811 -15.711 26.730 1.00 81.81 335 ILE A O 1
ATOM 2631 N N . THR A 1 336 ? -8.311 -17.006 25.658 1.00 70.25 336 THR A N 1
ATOM 2632 C CA . THR A 1 336 ? -7.943 -18.263 26.307 1.00 70.25 336 THR A CA 1
ATOM 2633 C C . THR A 1 336 ? -6.742 -18.894 25.611 1.00 70.25 336 THR A C 1
ATOM 2635 O O . THR A 1 336 ? -6.676 -18.921 24.385 1.00 70.25 336 THR A O 1
ATOM 2638 N N . HIS A 1 337 ? -5.819 -19.447 26.394 1.00 62.00 337 HIS A N 1
ATOM 2639 C CA . HIS A 1 337 ? -4.793 -20.371 25.915 1.00 62.00 337 HIS A CA 1
ATOM 2640 C C . HIS A 1 337 ? -5.214 -21.787 26.311 1.00 62.00 337 HIS A C 1
ATOM 2642 O O . HIS A 1 337 ? -5.715 -21.995 27.417 1.00 62.00 337 HIS A O 1
ATOM 2648 N N . GLN A 1 338 ? -5.035 -22.751 25.412 1.00 45.75 338 GLN A N 1
ATOM 2649 C CA . GLN A 1 338 ? -5.206 -24.163 25.727 1.00 45.75 338 GLN A CA 1
ATOM 2650 C C . GLN A 1 338 ? -3.824 -24.813 25.706 1.00 45.75 338 GLN A C 1
ATOM 2652 O O . GLN A 1 338 ? -3.282 -25.070 24.638 1.00 45.75 338 GLN A O 1
ATOM 2657 N N . GLU A 1 339 ? -3.254 -25.070 26.885 1.00 40.62 339 GLU A N 1
ATOM 2658 C CA . GLU A 1 339 ? -2.024 -25.858 26.992 1.00 40.62 339 GLU A CA 1
ATOM 2659 C C . GLU A 1 339 ? -2.315 -27.320 26.629 1.00 40.62 339 GLU A C 1
ATOM 2661 O O . GLU A 1 339 ? -3.168 -27.969 27.238 1.00 40.62 339 GLU A O 1
ATOM 2666 N N . SER A 1 340 ? -1.576 -27.852 25.656 1.00 38.31 340 SER A N 1
ATOM 2667 C CA . SER A 1 340 ? -1.515 -29.288 25.378 1.00 38.31 340 SER A CA 1
ATOM 2668 C C . SER A 1 340 ? -0.050 -29.704 25.265 1.00 38.31 340 SER A C 1
ATOM 2670 O O . SER A 1 340 ? 0.728 -29.089 24.540 1.00 38.31 340 SER A O 1
ATOM 2672 N N . ASP A 1 341 ? 0.338 -30.751 25.998 1.00 41.00 341 ASP A N 1
ATOM 2673 C CA . ASP A 1 341 ? 1.688 -31.338 25.993 1.00 41.00 341 ASP A CA 1
ATOM 2674 C C . ASP A 1 341 ? 2.843 -30.365 26.319 1.00 41.00 341 ASP A C 1
ATOM 2676 O O . ASP A 1 341 ? 3.868 -30.338 25.631 1.00 41.00 341 ASP A O 1
ATOM 2680 N N . ASN A 1 342 ? 2.716 -29.576 27.398 1.00 43.53 342 ASN A N 1
ATOM 2681 C CA . ASN A 1 342 ? 3.760 -28.645 27.871 1.00 43.53 342 ASN A CA 1
ATOM 2682 C C . ASN A 1 342 ? 4.185 -27.590 26.825 1.00 43.53 342 ASN A C 1
ATOM 2684 O O . ASN A 1 342 ? 5.272 -27.007 26.909 1.00 43.53 342 ASN A O 1
ATOM 2688 N N . LYS A 1 343 ? 3.329 -27.343 25.832 1.00 39.72 343 LYS A N 1
ATOM 2689 C CA . LYS A 1 343 ? 3.441 -26.240 24.885 1.00 39.72 343 LYS A CA 1
ATOM 2690 C C . LYS A 1 343 ? 2.173 -25.401 24.997 1.00 39.72 343 LYS A C 1
ATOM 2692 O O . LYS A 1 343 ? 1.067 -25.938 24.948 1.00 39.72 343 LYS A O 1
ATOM 2697 N N . VAL A 1 344 ? 2.385 -24.103 25.203 1.00 43.00 344 VAL A N 1
ATOM 2698 C CA . VAL A 1 344 ? 1.344 -23.071 25.142 1.00 43.00 344 VAL A CA 1
ATOM 2699 C C . VAL A 1 344 ? 0.898 -22.881 23.701 1.00 43.00 344 VAL A C 1
ATOM 2701 O O . VAL A 1 344 ? 1.788 -22.895 22.812 1.00 43.00 344 VAL A O 1
#

Foldseek 3Di:
DCLVVDPPDDPPPDPLLNVLVVLLVCVVVVLVVVQVVVCVQLVPVVWDWDADPPPGTWIKAFPVSVVSDDPQWAWDDDDPGITITDHPVNVVSRVSNVVSVVVSSVVRVVVVVVVVVVCVVCPVVVVVVVVVVVVVVVVVVLVVCCVVLVFAQEAEDAFFKKWFAQFFQSVVQVVDDPPDHTRGDIDIDGLAAAQEEEEEEDPPLCLVVVLNSSVVQQVCNVVRGGGRGPYTYHYQADEEQDDDDDPDPPPDPDQPLVVLVVSVVVDLVPAALRYEYEAAAAQPSDDPVRRCVVLLVSVVCLSPPPSSHRYYHYHHPPVSCCVPVVGGNYHYDYRDDDDDPNDD

Radius of gyration: 39.08 Å; Cα contacts (8 Å, |Δi|>4): 484; chains: 1; bounding box: 88×46×92 Å